Protein AF-A0A966K3R7-F1 (afdb_monomer)

Mean predicted aligned error: 15.93 Å

Foldseek 3Di:
DVVVVVVVVVVVVPPPPPDPDDDPDPDPDPPDDPVVVVVVVVVVLVVLLVVLCVVLVVCVVVVNVVSNVVSNVVSVVSDDDDDPVVVVVVVVCVVVPDPVVVVVVVVVVVVVVVVVVVVSVVVVVVVVVVVVVVVVVVVVVVVVVVVVVVVVLVVVLVVQLVQLVVQLVVLVVCCVPVHCVRSVVSNVVSVCSNCVSVLVPDPCVVVVVVVVVVVCVVVVD

pLDDT: mean 77.78, std 13.5, range [35.81, 95.25]

Radius of gyration: 40.51 Å; Cα contacts (8 Å, |Δi|>4): 98; chains: 1; bounding box: 87×34×101 Å

Structure (mmCIF, N/CA/C/O backbone):
data_AF-A0A966K3R7-F1
#
_entry.id   AF-A0A966K3R7-F1
#
loop_
_atom_site.group_PDB
_atom_site.id
_atom_site.type_symbol
_atom_site.label_atom_id
_atom_site.label_alt_id
_atom_site.label_comp_id
_atom_site.label_asym_id
_atom_site.label_entity_id
_atom_site.label_seq_id
_atom_site.pdbx_PDB_ins_code
_atom_site.Cartn_x
_atom_site.Cartn_y
_atom_site.Cartn_z
_atom_site.occupancy
_atom_site.B_iso_or_equiv
_atom_site.auth_seq_id
_atom_site.auth_comp_id
_atom_site.auth_asym_id
_atom_site.auth_atom_id
_atom_site.pdbx_PDB_model_num
ATOM 1 N N . MET A 1 1 ? 48.009 -20.549 -46.498 1.00 40.72 1 MET A N 1
ATOM 2 C CA . MET A 1 1 ? 46.707 -20.024 -46.981 1.00 40.72 1 MET A CA 1
ATOM 3 C C . MET A 1 1 ? 45.503 -20.706 -46.331 1.00 40.72 1 MET A C 1
ATOM 5 O O . MET A 1 1 ? 44.698 -19.988 -45.762 1.00 40.72 1 MET A O 1
ATOM 9 N N . ARG A 1 2 ? 45.390 -22.047 -46.310 1.00 39.19 2 ARG A N 1
ATOM 10 C CA . ARG A 1 2 ? 44.273 -22.744 -45.623 1.00 39.19 2 ARG A CA 1
ATOM 11 C C . ARG A 1 2 ? 44.188 -22.475 -44.109 1.00 39.19 2 ARG A C 1
ATOM 13 O O . ARG A 1 2 ? 43.103 -22.249 -43.604 1.00 39.19 2 ARG A O 1
ATOM 20 N N . LEU A 1 3 ? 45.322 -22.405 -43.407 1.00 40.03 3 LEU A N 1
ATOM 21 C CA . LEU A 1 3 ? 45.360 -22.146 -41.957 1.00 40.03 3 LEU A CA 1
ATOM 22 C C . LEU A 1 3 ? 44.896 -20.730 -41.557 1.00 40.03 3 LEU A C 1
ATOM 24 O O . LEU A 1 3 ? 44.255 -20.573 -40.528 1.00 40.03 3 LEU A O 1
ATOM 28 N N . LEU A 1 4 ? 45.153 -19.714 -42.389 1.00 44.94 4 LEU A N 1
ATOM 29 C CA . LEU A 1 4 ? 44.717 -18.332 -42.130 1.00 44.94 4 LEU A CA 1
ATOM 30 C C . LEU A 1 4 ? 43.214 -18.139 -42.392 1.00 44.94 4 LEU A C 1
ATOM 32 O O . LEU A 1 4 ? 42.559 -17.406 -41.661 1.00 44.94 4 LEU A O 1
ATOM 36 N N . LEU A 1 5 ? 42.659 -18.853 -43.378 1.00 47.19 5 LEU A N 1
ATOM 37 C CA . LEU A 1 5 ? 41.215 -18.903 -43.634 1.00 47.19 5 LEU A CA 1
ATOM 38 C C . LEU A 1 5 ? 40.449 -19.580 -42.491 1.00 47.19 5 LEU A C 1
ATOM 40 O O . LEU A 1 5 ? 39.380 -19.113 -42.120 1.00 47.19 5 LEU A O 1
ATOM 44 N N . VAL A 1 6 ? 41.014 -20.632 -41.890 1.00 50.91 6 VAL A N 1
ATOM 45 C CA . VAL A 1 6 ? 40.410 -21.313 -40.733 1.00 50.91 6 VAL A CA 1
ATOM 46 C C . VAL A 1 6 ? 40.420 -20.415 -39.492 1.00 50.91 6 VAL A C 1
ATOM 48 O O . VAL A 1 6 ? 39.417 -20.347 -38.793 1.00 50.91 6 VAL A O 1
ATOM 51 N N . ILE A 1 7 ? 41.496 -19.660 -39.249 1.00 56.22 7 ILE A N 1
ATOM 52 C CA . ILE A 1 7 ? 41.561 -18.709 -38.124 1.00 56.22 7 ILE A CA 1
ATOM 53 C C . ILE A 1 7 ? 40.572 -17.547 -38.322 1.00 56.22 7 ILE A C 1
ATOM 55 O O . ILE A 1 7 ? 39.901 -17.154 -37.371 1.00 56.22 7 ILE A O 1
ATOM 59 N N . ALA A 1 8 ? 40.414 -17.046 -39.553 1.00 53.97 8 ALA A N 1
ATOM 60 C CA . ALA A 1 8 ? 39.420 -16.019 -39.870 1.00 53.97 8 ALA A CA 1
ATOM 61 C C . ALA A 1 8 ? 37.973 -16.531 -39.712 1.00 53.97 8 ALA A C 1
ATOM 63 O O . ALA A 1 8 ? 37.141 -15.829 -39.141 1.00 53.97 8 ALA A O 1
ATOM 64 N N . LEU A 1 9 ? 37.679 -17.770 -40.129 1.00 48.62 9 LEU A N 1
ATOM 65 C CA . LEU A 1 9 ? 36.363 -18.394 -39.925 1.00 48.62 9 LEU A CA 1
ATOM 66 C C . LEU A 1 9 ? 36.047 -18.649 -38.441 1.00 48.62 9 LEU A C 1
ATOM 68 O O . LEU A 1 9 ? 34.904 -18.483 -38.023 1.00 48.62 9 LEU A O 1
ATOM 72 N N . VAL A 1 10 ? 37.049 -19.007 -37.632 1.00 52.25 10 VAL A N 1
ATOM 73 C CA . VAL A 1 10 ? 36.881 -19.208 -36.182 1.00 52.25 10 VAL A CA 1
ATOM 74 C C . VAL A 1 10 ? 36.708 -17.872 -35.444 1.00 52.25 10 VAL A C 1
ATOM 76 O O . VAL A 1 10 ? 35.951 -17.811 -34.478 1.00 52.25 10 VAL A O 1
ATOM 79 N N . ALA A 1 11 ? 37.320 -16.784 -35.928 1.00 51.72 11 ALA A N 1
ATOM 80 C CA . ALA A 1 11 ? 37.143 -15.444 -35.361 1.00 51.72 11 ALA A CA 1
ATOM 81 C C . ALA A 1 11 ? 35.750 -14.839 -35.646 1.00 51.72 11 ALA A C 1
ATOM 83 O O . ALA A 1 11 ? 35.211 -14.131 -34.798 1.00 51.72 11 ALA A O 1
ATOM 84 N N . LEU A 1 12 ? 35.131 -15.158 -36.792 1.00 50.09 12 LEU A N 1
ATOM 85 C CA . LEU A 1 12 ? 33.768 -14.724 -37.152 1.00 50.09 12 LEU A CA 1
ATOM 86 C C . LEU A 1 12 ? 32.656 -15.544 -36.469 1.00 50.09 12 LEU A C 1
ATOM 88 O O . LEU A 1 12 ? 31.548 -15.044 -36.294 1.00 50.09 12 LEU A O 1
ATOM 92 N N . ALA A 1 13 ? 32.946 -16.771 -36.025 1.00 44.78 13 ALA A N 1
ATOM 93 C CA . ALA A 1 13 ? 31.995 -17.616 -35.293 1.00 44.78 13 ALA A CA 1
ATOM 94 C C . ALA A 1 13 ? 31.874 -17.272 -33.788 1.00 44.78 13 ALA A C 1
ATOM 96 O O . ALA A 1 13 ? 31.061 -17.872 -33.082 1.00 44.78 13 ALA A O 1
ATOM 97 N N . GLY A 1 14 ? 32.678 -16.325 -33.281 1.00 35.81 14 GLY A N 1
ATOM 98 C CA . GLY A 1 14 ? 32.801 -16.022 -31.849 1.00 35.81 14 GLY A CA 1
ATOM 99 C C . GLY A 1 14 ? 31.830 -14.979 -31.281 1.00 35.81 14 GLY A C 1
ATOM 100 O O . GLY A 1 14 ? 31.660 -14.916 -30.065 1.00 35.81 14 GLY A O 1
ATOM 101 N N . CYS A 1 15 ? 31.150 -14.178 -32.105 1.00 45.16 15 CYS A N 1
ATOM 102 C CA . CYS A 1 15 ? 30.225 -13.149 -31.615 1.00 45.16 15 CYS A CA 1
ATOM 103 C C . CYS A 1 15 ? 28.812 -13.707 -31.390 1.00 45.16 15 CYS A C 1
ATOM 105 O O . CYS A 1 15 ? 27.846 -13.251 -31.997 1.00 45.16 15 CYS A O 1
ATOM 107 N N . LYS A 1 16 ? 28.665 -14.679 -30.483 1.00 38.59 16 LYS A N 1
ATOM 108 C CA . LYS A 1 16 ? 27.370 -14.884 -29.823 1.00 38.59 16 LYS A CA 1
ATOM 109 C C . LYS A 1 16 ? 27.186 -13.742 -28.832 1.00 38.59 16 LYS A C 1
ATOM 111 O O . LYS A 1 16 ? 27.648 -13.823 -27.698 1.00 38.59 16 LYS A O 1
ATOM 116 N N . THR A 1 17 ? 26.533 -12.668 -29.261 1.00 51.09 17 THR A N 1
ATOM 117 C CA . THR A 1 17 ? 25.902 -11.729 -28.332 1.00 51.09 17 THR A CA 1
ATOM 118 C C . THR A 1 17 ? 24.977 -12.556 -27.437 1.00 51.09 17 THR A C 1
ATOM 120 O O . THR A 1 17 ? 24.089 -13.231 -27.968 1.00 51.09 17 THR A O 1
ATOM 123 N N . PRO A 1 18 ? 25.179 -12.579 -26.107 1.00 46.41 18 PRO A N 1
ATOM 124 C CA . PRO A 1 18 ? 24.206 -13.180 -25.212 1.00 46.41 18 PRO A CA 1
ATOM 125 C C . PRO A 1 18 ? 22.874 -12.488 -25.486 1.00 46.41 18 PRO A C 1
ATOM 127 O O . PRO A 1 18 ? 22.823 -11.255 -25.551 1.00 46.41 18 PRO A O 1
ATOM 130 N N . ALA A 1 19 ? 21.815 -13.267 -25.711 1.00 53.84 19 ALA A N 1
ATOM 131 C CA . ALA A 1 19 ? 20.474 -12.708 -25.724 1.00 53.84 19 ALA A CA 1
ATOM 132 C C . ALA A 1 19 ? 20.319 -11.895 -24.429 1.00 53.84 19 ALA A C 1
ATOM 134 O O . ALA A 1 19 ? 20.729 -12.391 -23.377 1.00 53.84 19 ALA A O 1
ATOM 135 N N . PRO A 1 20 ? 19.828 -10.645 -24.481 1.00 53.31 20 PRO A N 1
ATOM 136 C CA . PRO A 1 20 ? 19.609 -9.896 -23.259 1.00 53.31 20 PRO A CA 1
ATOM 137 C C . PRO A 1 20 ? 18.645 -10.723 -22.417 1.00 53.31 20 PRO A C 1
ATOM 139 O O . PRO A 1 20 ? 17.539 -11.010 -22.880 1.00 53.31 20 PRO A O 1
ATOM 142 N N . ASP A 1 21 ? 19.090 -11.144 -21.231 1.00 54.47 21 ASP A N 1
ATOM 143 C CA . ASP A 1 21 ? 18.223 -11.799 -20.263 1.00 54.47 21 ASP A CA 1
ATOM 144 C C . ASP A 1 21 ? 16.963 -10.945 -20.159 1.00 54.47 21 ASP A C 1
ATOM 146 O O . ASP A 1 21 ? 17.029 -9.745 -19.865 1.00 54.47 21 ASP A O 1
ATOM 150 N N . LYS A 1 22 ? 15.824 -11.539 -20.530 1.00 54.78 22 LYS A N 1
ATOM 151 C CA . LYS A 1 22 ? 14.528 -10.882 -20.420 1.00 54.78 22 LYS A CA 1
ATOM 152 C C . LYS A 1 22 ? 14.439 -10.430 -18.966 1.00 54.78 22 LYS A C 1
ATOM 154 O O . LYS A 1 22 ? 14.551 -11.269 -18.071 1.00 54.78 22 LYS A O 1
ATOM 159 N N . LEU A 1 23 ? 14.320 -9.118 -18.739 1.00 56.28 23 LEU A N 1
ATOM 160 C CA . LEU A 1 23 ? 14.074 -8.593 -17.399 1.00 56.28 23 LEU A CA 1
ATOM 161 C C . LEU A 1 23 ? 12.924 -9.421 -16.813 1.00 56.28 23 LEU A C 1
ATOM 163 O O . LEU A 1 23 ? 11.929 -9.609 -17.523 1.00 56.28 23 LEU A O 1
ATOM 167 N N . PRO A 1 24 ? 13.083 -9.992 -15.605 1.00 62.91 24 PRO A N 1
ATOM 168 C CA . PRO A 1 24 ? 12.043 -10.817 -15.017 1.00 62.91 24 PRO A CA 1
ATOM 169 C C . PRO A 1 24 ? 10.739 -10.027 -15.041 1.00 62.91 24 PRO A C 1
ATOM 171 O O . PRO A 1 24 ? 10.733 -8.839 -14.708 1.00 62.91 24 PRO A O 1
ATOM 174 N N . ASP A 1 25 ? 9.670 -10.679 -15.508 1.00 65.81 25 ASP A N 1
ATOM 175 C CA . ASP A 1 25 ? 8.367 -10.035 -15.625 1.00 65.81 25 ASP A CA 1
ATOM 176 C C . ASP A 1 25 ? 8.029 -9.398 -14.262 1.00 65.81 25 ASP A C 1
ATOM 178 O O . ASP A 1 25 ? 8.267 -10.038 -13.226 1.00 65.81 25 ASP A O 1
ATOM 182 N N . PRO A 1 26 ? 7.542 -8.139 -14.230 1.00 59.84 26 PRO A N 1
ATOM 183 C CA . PRO A 1 26 ? 7.227 -7.480 -12.976 1.00 59.84 26 PRO A CA 1
ATOM 184 C C . PRO A 1 26 ? 6.310 -8.394 -12.174 1.00 59.84 26 PRO A C 1
ATOM 186 O O . PRO A 1 26 ? 5.284 -8.853 -12.684 1.00 59.84 26 PRO A O 1
ATOM 189 N N . LEU A 1 27 ? 6.715 -8.701 -10.938 1.00 59.75 27 LEU A N 1
ATOM 190 C CA . LEU A 1 27 ? 5.894 -9.510 -10.048 1.00 59.75 27 LEU A CA 1
ATOM 191 C C . LEU A 1 27 ? 4.492 -8.894 -10.021 1.00 59.75 27 LEU A C 1
ATOM 193 O O . LEU A 1 27 ? 4.384 -7.668 -9.900 1.00 59.75 27 LEU A O 1
ATOM 197 N N . PRO A 1 28 ? 3.428 -9.707 -10.157 1.00 58.00 28 PRO A N 1
ATOM 198 C CA . PRO A 1 28 ? 2.078 -9.182 -10.124 1.00 58.00 28 PRO A CA 1
ATOM 199 C C . PRO A 1 28 ? 1.925 -8.390 -8.832 1.00 58.00 28 PRO A C 1
ATOM 201 O O . PRO A 1 28 ? 2.181 -8.920 -7.745 1.00 58.00 28 PRO A O 1
ATOM 204 N N . ALA A 1 29 ? 1.554 -7.114 -8.962 1.00 59.25 29 ALA A N 1
ATOM 205 C CA . ALA A 1 29 ? 1.286 -6.281 -7.806 1.00 59.25 29 ALA A CA 1
ATOM 206 C C . ALA A 1 29 ? 0.308 -7.047 -6.900 1.00 59.25 29 ALA A C 1
ATOM 208 O O . ALA A 1 29 ? -0.683 -7.594 -7.409 1.00 59.25 29 ALA A O 1
ATOM 209 N N . PRO A 1 30 ? 0.586 -7.163 -5.587 1.00 60.59 30 PRO A N 1
ATOM 210 C CA . PRO A 1 30 ? -0.337 -7.821 -4.678 1.00 60.59 30 PRO A CA 1
ATOM 211 C C . PRO A 1 30 ? -1.719 -7.202 -4.875 1.00 60.59 30 PRO A C 1
ATOM 213 O O . PRO A 1 30 ? -1.829 -5.982 -5.013 1.00 60.59 30 PRO A O 1
ATOM 216 N N . LYS A 1 31 ? -2.766 -8.039 -4.949 1.00 64.19 31 LYS A N 1
ATOM 217 C CA . LYS A 1 31 ? -4.146 -7.554 -5.090 1.00 64.19 31 LYS A CA 1
ATOM 218 C C . LYS A 1 31 ? -4.391 -6.538 -3.978 1.00 64.19 31 LYS A C 1
ATOM 220 O O . LYS A 1 31 ? -4.456 -6.920 -2.812 1.00 64.19 31 LYS A O 1
ATOM 225 N N . GLY A 1 32 ? -4.457 -5.261 -4.348 1.00 63.50 32 GLY A N 1
ATOM 226 C CA . GLY A 1 32 ? -4.632 -4.177 -3.395 1.00 63.50 32 GLY A CA 1
ATOM 227 C C . GLY A 1 32 ? -5.918 -4.401 -2.614 1.00 63.50 32 GLY A C 1
ATOM 228 O O . GLY A 1 32 ? -6.974 -4.630 -3.205 1.00 63.50 32 GLY A O 1
ATOM 229 N N . ILE A 1 33 ? -5.821 -4.384 -1.288 1.00 72.06 33 ILE A N 1
ATOM 230 C CA . ILE A 1 33 ? -6.998 -4.326 -0.429 1.00 72.06 33 ILE A CA 1
ATOM 231 C C . ILE A 1 33 ? -7.495 -2.883 -0.488 1.00 72.06 33 ILE A C 1
ATOM 233 O O . ILE A 1 33 ? -6.731 -1.953 -0.240 1.00 72.06 33 ILE A O 1
ATOM 237 N N . ASP A 1 34 ? -8.763 -2.702 -0.843 1.00 78.06 34 ASP A N 1
ATOM 238 C CA . ASP A 1 34 ? -9.407 -1.392 -0.831 1.00 78.06 34 ASP A CA 1
ATOM 239 C C . ASP A 1 34 ? -9.652 -0.964 0.622 1.00 78.06 34 ASP A C 1
ATOM 241 O O . ASP A 1 34 ? -10.598 -1.419 1.271 1.00 78.06 34 ASP A O 1
ATOM 245 N N . LEU A 1 35 ? -8.759 -0.120 1.142 1.00 79.81 35 LEU A N 1
ATOM 246 C CA . LEU A 1 35 ? -8.825 0.382 2.514 1.00 79.81 35 LEU A CA 1
ATOM 247 C C . LEU A 1 35 ? -10.078 1.227 2.764 1.00 79.81 35 LEU A C 1
ATOM 249 O O . LEU A 1 35 ? -10.611 1.167 3.867 1.00 79.81 35 LEU A O 1
ATOM 253 N N . GLY A 1 36 ? -10.602 1.927 1.751 1.00 81.12 36 GLY A N 1
ATOM 254 C CA . GLY A 1 36 ? -11.853 2.679 1.872 1.00 81.12 36 GLY A CA 1
ATOM 255 C C . GLY A 1 36 ? -13.046 1.747 2.081 1.00 81.12 36 GLY A C 1
ATOM 256 O O . GLY A 1 36 ? -13.881 1.965 2.964 1.00 81.12 36 GLY A O 1
ATOM 257 N N . LYS A 1 37 ? -13.082 0.632 1.341 1.00 85.62 37 LYS A N 1
ATOM 258 C CA . LYS A 1 37 ? -14.090 -0.418 1.543 1.00 85.62 37 LYS A CA 1
ATOM 259 C C . LYS A 1 37 ? -13.970 -1.082 2.915 1.00 85.62 37 LYS A C 1
ATOM 261 O O . LYS A 1 37 ? -14.997 -1.349 3.539 1.00 85.62 37 LYS A O 1
ATOM 266 N N . VAL A 1 38 ? -12.749 -1.351 3.383 1.00 86.75 38 VAL A N 1
ATOM 267 C CA . VAL A 1 38 ? -12.515 -1.896 4.732 1.00 86.75 38 VAL A CA 1
ATOM 268 C C . VAL A 1 38 ? -12.985 -0.906 5.801 1.00 86.75 38 VAL A C 1
ATOM 270 O O . VAL A 1 38 ? -13.708 -1.317 6.704 1.00 86.75 38 VAL A O 1
ATOM 273 N N . GLY A 1 39 ? -12.664 0.384 5.662 1.00 85.12 39 GLY A N 1
ATOM 274 C CA . GLY A 1 39 ? -13.131 1.445 6.560 1.00 85.12 39 GLY A CA 1
ATOM 275 C C . GLY A 1 39 ? -14.656 1.493 6.651 1.00 85.12 39 GLY A C 1
ATOM 276 O O . GLY A 1 39 ? -15.210 1.351 7.734 1.00 85.12 39 GLY A O 1
ATOM 277 N N . THR A 1 40 ? -15.351 1.516 5.508 1.00 88.44 40 THR A N 1
ATOM 278 C CA . THR A 1 40 ? -16.829 1.516 5.482 1.00 88.44 40 THR A CA 1
ATOM 279 C C . THR A 1 40 ? -17.427 0.267 6.145 1.00 88.44 40 THR A C 1
ATOM 281 O O . THR A 1 40 ? -18.478 0.329 6.785 1.00 88.44 40 THR A O 1
ATOM 284 N N . GLN A 1 41 ? -16.790 -0.899 5.989 1.00 89.81 41 GLN A N 1
ATOM 285 C CA . GLN A 1 41 ? -17.239 -2.123 6.658 1.00 89.81 41 GLN A CA 1
ATOM 286 C C . GLN A 1 41 ? -17.053 -2.049 8.176 1.00 89.81 41 GLN A C 1
ATOM 288 O O . GLN A 1 41 ? -17.944 -2.488 8.905 1.00 89.81 41 GLN A O 1
ATOM 293 N N . LEU A 1 42 ? -15.936 -1.484 8.643 1.00 89.50 42 LEU A N 1
ATOM 294 C CA . LEU A 1 42 ? -15.683 -1.255 10.065 1.00 89.50 42 LEU A CA 1
ATOM 295 C C . LEU A 1 42 ? -16.678 -0.246 10.654 1.00 89.50 42 LEU A C 1
ATOM 297 O O . LEU A 1 42 ? -17.268 -0.543 11.687 1.00 89.50 42 LEU A O 1
ATOM 301 N N . ASP A 1 43 ? -16.990 0.845 9.951 1.00 90.69 43 ASP A N 1
ATOM 302 C CA . ASP A 1 43 ? -17.984 1.835 10.399 1.00 90.69 43 ASP A CA 1
ATOM 303 C C . ASP A 1 43 ? -19.372 1.211 10.624 1.00 90.69 43 ASP A C 1
ATOM 305 O O . ASP A 1 43 ? -20.069 1.508 11.600 1.00 90.69 43 ASP A O 1
ATOM 309 N N . VAL A 1 44 ? -19.792 0.304 9.733 1.00 92.25 44 VAL A N 1
ATOM 310 C CA . VAL A 1 44 ? -21.064 -0.425 9.877 1.00 92.25 44 VAL A CA 1
ATOM 311 C C . VAL A 1 44 ? -21.033 -1.356 11.087 1.00 92.25 44 VAL A C 1
ATOM 313 O O . VAL A 1 44 ? -22.040 -1.478 11.791 1.00 92.25 44 VAL A O 1
ATOM 316 N N . ILE A 1 45 ? -19.905 -2.026 11.321 1.00 92.06 45 ILE A N 1
ATOM 317 C CA . ILE A 1 45 ? -19.715 -2.892 12.485 1.00 92.06 45 ILE A CA 1
ATOM 318 C C . ILE A 1 45 ? -19.805 -2.062 13.773 1.00 92.06 45 ILE A C 1
ATOM 320 O O . ILE A 1 45 ? -20.624 -2.381 14.639 1.00 92.06 45 ILE A O 1
ATOM 324 N N . ASP A 1 46 ? -19.055 -0.966 13.861 1.00 91.50 46 ASP A N 1
ATOM 325 C CA . ASP A 1 46 ? -19.018 -0.083 15.029 1.00 91.50 46 ASP A CA 1
ATOM 326 C C . ASP A 1 46 ? -20.394 0.528 15.319 1.00 91.50 46 ASP A C 1
ATOM 328 O O . ASP A 1 46 ? -20.854 0.531 16.465 1.00 91.50 46 ASP A O 1
ATOM 332 N N . SER A 1 47 ? -21.111 0.958 14.276 1.00 92.38 47 SER A N 1
ATOM 333 C CA . SER A 1 47 ? -22.480 1.469 14.391 1.00 92.38 47 SER A CA 1
ATOM 334 C C . SER A 1 47 ? -23.444 0.428 14.973 1.00 92.38 47 SER A C 1
ATOM 336 O O . SER A 1 47 ? -24.235 0.739 15.869 1.00 92.38 47 SER A O 1
ATOM 338 N N . ARG A 1 48 ? -23.361 -0.830 14.521 1.00 92.31 48 ARG A N 1
ATOM 339 C CA . ARG A 1 48 ? -24.219 -1.925 15.009 1.00 92.31 48 ARG A CA 1
ATOM 340 C C . ARG A 1 48 ? -23.898 -2.314 16.447 1.00 92.31 48 ARG A C 1
ATOM 342 O O . ARG A 1 48 ? -24.822 -2.527 17.231 1.00 92.31 48 ARG A O 1
ATOM 349 N N . VAL A 1 49 ? -22.616 -2.362 16.807 1.00 95.25 49 VAL A N 1
ATOM 350 C CA . VAL A 1 49 ? -22.178 -2.597 18.191 1.00 95.25 49 VAL A CA 1
ATOM 351 C C . VAL A 1 49 ? -22.687 -1.479 19.103 1.00 95.25 49 VAL A C 1
ATOM 353 O O . VAL A 1 49 ? -23.264 -1.759 20.155 1.00 95.25 49 VAL A O 1
ATOM 356 N N . ALA A 1 50 ? -22.543 -0.216 18.693 1.00 93.00 50 ALA A N 1
ATOM 357 C CA . ALA A 1 50 ? -23.029 0.928 19.459 1.00 93.00 50 ALA A CA 1
ATOM 358 C C . ALA A 1 50 ? -24.554 0.890 19.653 1.00 93.00 50 ALA A C 1
ATOM 360 O O . ALA A 1 50 ? -25.031 1.089 20.774 1.00 93.00 50 ALA A O 1
ATOM 361 N N . ALA A 1 51 ? -25.311 0.582 18.595 1.00 94.38 51 ALA A N 1
ATOM 362 C CA . ALA A 1 51 ? -26.765 0.454 18.654 1.00 94.38 51 ALA A CA 1
ATOM 363 C C . ALA A 1 51 ? -27.205 -0.646 19.634 1.00 94.38 51 ALA A C 1
ATOM 365 O O . ALA A 1 51 ? -28.002 -0.374 20.532 1.00 94.38 51 ALA A O 1
ATOM 366 N N . ALA A 1 52 ? -26.628 -1.846 19.534 1.00 93.19 52 ALA A N 1
ATOM 367 C CA . ALA A 1 52 ? -26.932 -2.958 20.437 1.00 93.19 52 ALA A CA 1
ATOM 368 C C . ALA A 1 52 ? -26.635 -2.607 21.909 1.00 93.19 52 ALA A C 1
ATOM 370 O O . ALA A 1 52 ? -27.425 -2.895 22.807 1.00 93.19 52 ALA A O 1
ATOM 371 N N . VAL A 1 53 ? -25.536 -1.891 22.180 1.00 94.88 53 VAL A N 1
ATOM 372 C CA . VAL A 1 53 ? -25.194 -1.429 23.538 1.00 94.88 53 VAL A CA 1
ATOM 373 C C . VAL A 1 53 ? -26.185 -0.381 24.073 1.00 94.88 53 VAL A C 1
ATOM 375 O O . VAL A 1 53 ? -26.451 -0.351 25.281 1.00 94.88 53 VAL A O 1
ATOM 378 N N . ILE A 1 54 ? -26.723 0.496 23.220 1.00 94.06 54 ILE A N 1
ATOM 379 C CA . ILE A 1 54 ? -27.761 1.467 23.610 1.00 94.06 54 ILE A CA 1
ATOM 380 C C . ILE A 1 54 ? -29.058 0.731 23.959 1.00 94.06 54 ILE A C 1
ATOM 382 O O . ILE A 1 54 ? -29.576 0.919 25.062 1.00 94.06 54 ILE A O 1
ATOM 386 N N . VAL A 1 55 ? -29.515 -0.174 23.090 1.00 94.56 55 VAL A N 1
ATOM 387 C CA . VAL A 1 55 ? -30.736 -0.967 23.313 1.00 94.56 55 VAL A CA 1
ATOM 388 C C . VAL A 1 55 ? -30.606 -1.839 24.566 1.00 94.56 55 VAL A C 1
ATOM 390 O O . VAL A 1 55 ? -31.532 -1.902 25.374 1.00 94.56 55 VAL A O 1
ATOM 393 N N . ALA A 1 56 ? -29.437 -2.437 24.814 1.00 93.56 56 ALA A N 1
ATOM 394 C CA . ALA A 1 56 ? -29.167 -3.175 26.049 1.00 93.56 56 ALA A CA 1
ATOM 395 C C . ALA A 1 56 ? -29.307 -2.287 27.304 1.00 93.56 56 ALA A C 1
ATOM 397 O O . ALA A 1 56 ? -29.860 -2.711 28.320 1.00 93.56 56 ALA A O 1
ATOM 398 N N . ARG A 1 57 ? -28.851 -1.029 27.251 1.00 92.31 57 ARG A N 1
ATOM 399 C CA . ARG A 1 57 ? -29.006 -0.066 28.358 1.00 92.31 57 ARG A CA 1
ATOM 400 C C . ARG A 1 57 ? -30.466 0.314 28.610 1.00 92.31 57 ARG A C 1
ATOM 402 O O . ARG A 1 57 ? -30.886 0.404 29.770 1.00 92.31 57 ARG A O 1
ATOM 409 N N . GLU A 1 58 ? -31.235 0.512 27.546 1.00 93.56 58 GLU A N 1
ATOM 410 C CA . GLU A 1 58 ? -32.673 0.781 27.623 1.00 93.56 58 GLU A CA 1
ATOM 411 C C . GLU A 1 58 ? -33.424 -0.420 28.207 1.00 93.56 58 GLU A C 1
ATOM 413 O O . GLU A 1 58 ? -34.214 -0.268 29.140 1.00 93.56 58 GLU A O 1
ATOM 418 N N . ALA A 1 59 ? -33.111 -1.630 27.737 1.00 92.00 59 ALA A N 1
ATOM 419 C CA . ALA A 1 59 ? -33.686 -2.875 28.234 1.00 92.00 59 ALA A CA 1
ATOM 420 C C . ALA A 1 59 ? -33.373 -3.114 29.717 1.00 92.00 59 ALA A C 1
ATOM 422 O O . ALA A 1 59 ? -34.247 -3.564 30.459 1.00 92.00 59 ALA A O 1
ATOM 423 N N . ASN A 1 60 ? -32.165 -2.766 30.171 1.00 92.62 60 ASN A N 1
ATOM 424 C CA . ASN A 1 60 ? -31.793 -2.853 31.583 1.00 92.62 60 ASN A CA 1
ATOM 425 C C . ASN A 1 60 ? -32.634 -1.901 32.445 1.00 92.62 60 ASN A C 1
ATOM 427 O O . ASN A 1 60 ? -33.178 -2.308 33.469 1.00 92.62 60 ASN A O 1
ATOM 431 N N . THR A 1 61 ? -32.806 -0.655 31.995 1.00 93.81 61 THR A N 1
ATOM 432 C CA . THR A 1 61 ? -33.676 0.333 32.664 1.00 93.81 61 THR A CA 1
ATOM 433 C C . THR A 1 61 ? -35.139 -0.124 32.682 1.00 93.81 61 THR A C 1
ATOM 435 O O . THR A 1 61 ? -35.850 0.100 33.657 1.00 93.81 61 THR A O 1
ATOM 438 N N . ALA A 1 62 ? -35.577 -0.819 31.631 1.00 92.81 62 ALA A N 1
ATOM 439 C CA . ALA A 1 62 ? -36.912 -1.397 31.514 1.00 92.81 62 ALA A CA 1
ATOM 440 C C . ALA A 1 62 ? -37.088 -2.748 32.242 1.00 92.81 62 ALA A C 1
ATOM 442 O O . ALA A 1 62 ? -38.151 -3.358 32.119 1.00 92.81 62 ALA A O 1
ATOM 443 N N . GLY A 1 63 ? -36.074 -3.248 32.960 1.00 94.81 63 GLY A N 1
ATOM 444 C CA . GLY A 1 63 ? -36.156 -4.505 33.712 1.00 94.81 63 GLY A CA 1
ATOM 445 C C . GLY A 1 63 ? -36.251 -5.766 32.845 1.00 94.81 63 GLY A C 1
ATOM 446 O O . GLY A 1 63 ? -36.865 -6.747 33.259 1.00 94.81 63 GLY A O 1
ATOM 447 N N . LYS A 1 64 ? -35.667 -5.757 31.638 1.00 93.81 64 LYS A N 1
ATOM 448 C CA . LYS A 1 64 ? -35.700 -6.871 30.670 1.00 93.81 64 LYS A CA 1
ATOM 449 C C . LYS A 1 64 ? -34.323 -7.543 30.514 1.00 93.81 64 LYS A C 1
ATOM 451 O O . LYS A 1 64 ? -33.725 -7.438 29.443 1.00 93.81 64 LYS A O 1
ATOM 456 N N . PRO A 1 65 ? -33.805 -8.264 31.527 1.00 92.62 65 PRO A N 1
ATOM 457 C CA . PRO A 1 65 ? -32.439 -8.800 31.513 1.00 92.62 65 PRO A CA 1
ATOM 458 C C . PRO A 1 65 ? -32.168 -9.780 30.360 1.00 92.62 65 PRO A C 1
ATOM 460 O O . PRO A 1 65 ? -31.090 -9.749 29.783 1.00 92.62 65 PRO A O 1
ATOM 463 N N . ALA A 1 66 ? -33.159 -10.575 29.940 1.00 93.88 66 ALA A N 1
ATOM 464 C CA . ALA A 1 66 ? -33.010 -11.471 28.788 1.00 93.88 66 ALA A CA 1
ATOM 465 C C . ALA A 1 66 ? -32.734 -10.715 27.470 1.00 93.88 66 ALA A C 1
ATOM 467 O O . ALA A 1 66 ? -31.985 -11.187 26.615 1.00 93.88 66 ALA A O 1
ATOM 468 N N . VAL A 1 67 ? -33.315 -9.519 27.313 1.00 91.62 67 VAL A N 1
ATOM 469 C CA . VAL A 1 67 ? -33.055 -8.647 26.157 1.00 91.62 67 VAL A CA 1
ATOM 470 C C . VAL A 1 67 ? -31.665 -8.022 26.273 1.00 91.62 67 VAL A C 1
ATOM 472 O O . VAL A 1 67 ? -30.957 -7.952 25.277 1.00 91.62 67 VAL A O 1
ATOM 475 N N . VAL A 1 68 ? -31.232 -7.652 27.485 1.00 94.62 68 VAL A N 1
ATOM 476 C CA . VAL A 1 68 ? -29.864 -7.165 27.735 1.00 94.62 68 VAL A CA 1
ATOM 477 C C . VAL A 1 68 ? -28.828 -8.202 27.298 1.00 94.62 68 VAL A C 1
ATOM 479 O O . VAL A 1 68 ? -27.918 -7.870 26.544 1.00 94.62 68 VAL A O 1
ATOM 482 N N . GLU A 1 69 ? -28.971 -9.458 27.727 1.00 94.00 69 GLU A N 1
ATOM 483 C CA . GLU A 1 69 ? -28.042 -10.534 27.354 1.00 94.00 69 GLU A CA 1
ATOM 484 C C . GLU A 1 69 ? -28.033 -10.798 25.846 1.00 94.00 69 GLU A C 1
ATOM 486 O O . GLU A 1 69 ? -26.965 -10.962 25.255 1.00 94.00 69 GLU A O 1
ATOM 491 N N . SER A 1 70 ? -29.210 -10.783 25.214 1.00 94.38 70 SER A N 1
ATOM 492 C CA . SER A 1 70 ? -29.341 -11.006 23.770 1.00 94.38 70 SER A CA 1
ATOM 493 C C . SER A 1 70 ? -28.652 -9.904 22.958 1.00 94.38 70 SER A C 1
ATOM 495 O O . SER A 1 70 ? -27.852 -10.203 22.074 1.00 94.38 70 SER A O 1
ATOM 497 N N . GLU A 1 71 ? -28.887 -8.633 23.290 1.00 94.25 71 GLU A N 1
ATOM 498 C CA . GLU A 1 71 ? -28.270 -7.493 22.596 1.00 94.25 71 GLU A CA 1
ATOM 499 C C . GLU A 1 71 ? -26.753 -7.425 22.826 1.00 94.25 71 GLU A C 1
ATOM 501 O O . GLU A 1 71 ? -25.980 -7.194 21.895 1.00 94.25 71 GLU A O 1
ATOM 506 N N . LEU A 1 72 ? -26.286 -7.703 24.049 1.00 94.25 72 LEU A N 1
ATOM 507 C CA . LEU A 1 72 ? -24.848 -7.780 24.324 1.00 94.25 72 LEU A CA 1
ATOM 508 C C . LEU A 1 72 ? -24.181 -8.966 23.609 1.00 94.25 72 LEU A C 1
ATOM 510 O O . LEU A 1 72 ? -23.019 -8.859 23.216 1.00 94.25 72 LEU A O 1
ATOM 514 N N . SER A 1 73 ? -24.899 -10.073 23.392 1.00 93.56 73 SER A N 1
ATOM 515 C CA . SER A 1 73 ? -24.419 -11.196 22.578 1.00 93.56 73 SER A CA 1
ATOM 516 C C . SER A 1 73 ? -24.287 -10.811 21.101 1.00 93.56 73 SER A C 1
ATOM 518 O O . SER A 1 73 ? -23.260 -11.106 20.485 1.00 93.56 73 SER A O 1
ATOM 520 N N . VAL A 1 74 ? -25.264 -10.076 20.554 1.00 92.31 74 VAL A N 1
ATOM 521 C CA . VAL A 1 74 ? -25.188 -9.516 19.194 1.00 92.31 74 VAL A CA 1
ATOM 522 C C . VAL A 1 74 ? -23.978 -8.592 19.065 1.00 92.31 74 VAL A C 1
ATOM 524 O O . VAL A 1 74 ? -23.173 -8.781 18.153 1.00 92.31 74 VAL A O 1
ATOM 527 N N . ALA A 1 75 ? -23.786 -7.660 20.004 1.00 93.31 75 ALA A N 1
ATOM 528 C CA . ALA A 1 75 ? -22.605 -6.796 20.036 1.00 93.31 75 ALA A CA 1
ATOM 529 C C . ALA A 1 75 ? -21.301 -7.613 20.089 1.00 93.31 75 ALA A C 1
ATOM 531 O O . ALA A 1 75 ? -20.371 -7.353 19.329 1.00 93.31 75 ALA A O 1
ATOM 532 N N . GLY A 1 76 ? -21.249 -8.646 20.934 1.00 91.00 76 GLY A N 1
ATOM 533 C CA . GLY A 1 76 ? -20.096 -9.537 21.054 1.00 91.00 76 GLY A CA 1
ATOM 534 C C . GLY A 1 76 ? -19.767 -10.314 19.775 1.00 91.00 76 GLY A C 1
ATOM 535 O O . GLY A 1 76 ? -18.595 -10.568 19.523 1.00 91.00 76 GLY A O 1
ATOM 536 N N . SER A 1 77 ? -20.760 -10.649 18.943 1.00 93.06 77 SER A N 1
ATOM 537 C CA . SER A 1 77 ? -20.549 -11.394 17.687 1.00 93.06 77 SER A CA 1
ATOM 538 C C . SER A 1 77 ? -19.778 -10.611 16.617 1.00 93.06 77 SER A C 1
ATOM 540 O O . SER A 1 77 ? -19.156 -11.205 15.738 1.00 93.06 77 SER A O 1
ATOM 542 N N . PHE A 1 78 ? -19.802 -9.281 16.709 1.00 90.50 78 PHE A N 1
ATOM 543 C CA . PHE A 1 78 ? -19.070 -8.375 15.828 1.00 90.50 78 PHE A CA 1
ATOM 544 C C . PHE A 1 78 ? -17.639 -8.099 16.299 1.00 90.50 78 PHE A C 1
ATOM 546 O O . PHE A 1 78 ? -16.826 -7.585 15.532 1.00 90.50 78 PHE A O 1
ATOM 553 N N . LEU A 1 79 ? -17.335 -8.416 17.559 1.00 91.31 79 LEU A N 1
ATOM 554 C CA . LEU A 1 79 ? -16.068 -8.092 18.192 1.00 91.31 79 LEU A CA 1
ATOM 555 C C . LEU A 1 79 ? -15.128 -9.305 18.189 1.00 91.31 79 LEU A C 1
ATOM 557 O O . LEU A 1 79 ? -15.570 -10.452 18.297 1.00 91.31 79 LEU A O 1
ATOM 561 N N . PRO A 1 80 ? -13.808 -9.080 18.100 1.00 90.19 80 PRO A N 1
ATOM 562 C CA . PRO A 1 80 ? -12.846 -10.155 18.277 1.00 90.19 80 PRO A CA 1
ATOM 563 C C . PRO A 1 80 ? -12.941 -10.732 19.693 1.00 90.19 80 PRO A C 1
ATOM 565 O O . PRO A 1 80 ? -13.317 -10.044 20.646 1.00 90.19 80 PRO A O 1
ATOM 568 N N . LYS A 1 81 ? -1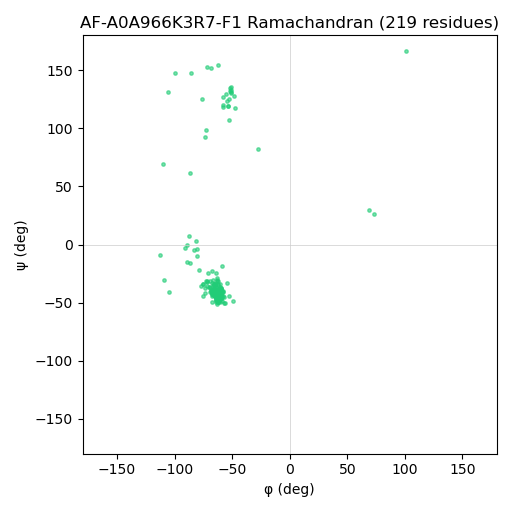2.544 -12.001 19.845 1.00 89.94 81 LYS A N 1
ATOM 569 C CA . LYS A 1 81 ? -12.496 -12.650 21.158 1.00 89.94 81 LYS A CA 1
ATOM 570 C C . LYS A 1 81 ? -11.574 -11.841 22.091 1.00 89.94 81 LYS A C 1
ATOM 572 O O . LYS A 1 81 ? -10.391 -11.704 21.773 1.00 89.94 81 LYS A O 1
ATOM 577 N N . PRO A 1 82 ? -12.078 -11.321 23.225 1.00 89.81 82 PRO A N 1
ATOM 578 C CA . PRO A 1 82 ? -11.269 -10.524 24.139 1.00 89.81 82 PRO A CA 1
ATOM 579 C C . PRO A 1 82 ? -10.197 -11.380 24.820 1.00 89.81 82 PRO A C 1
ATOM 581 O O . PRO A 1 82 ? -10.382 -12.583 25.033 1.00 89.81 82 PRO A O 1
ATOM 584 N N . SER A 1 83 ? -9.080 -10.750 25.188 1.00 91.25 83 SER A N 1
ATOM 585 C CA . SER A 1 83 ? -8.033 -11.410 25.966 1.00 91.25 83 SER A CA 1
ATOM 586 C C . SER A 1 83 ? -8.482 -11.629 27.416 1.00 91.25 83 SER A C 1
ATOM 588 O O . SER A 1 83 ? -9.290 -10.870 27.958 1.00 91.25 83 SER A O 1
ATOM 590 N N . GLU A 1 84 ? -7.939 -12.650 28.084 1.00 91.12 84 GLU A N 1
ATOM 591 C CA . GLU A 1 84 ? -8.252 -12.892 29.501 1.00 91.12 84 GLU A CA 1
ATOM 592 C C . GLU A 1 84 ? -7.802 -11.734 30.403 1.00 91.12 84 GLU A C 1
ATOM 594 O O . GLU A 1 84 ? -8.475 -11.422 31.386 1.00 91.12 84 GLU A O 1
ATOM 599 N N . ALA A 1 85 ? -6.714 -11.049 30.035 1.00 90.06 85 ALA A N 1
ATOM 600 C CA . ALA A 1 85 ? -6.228 -9.867 30.739 1.00 90.06 85 ALA A CA 1
ATOM 601 C C . ALA A 1 85 ? -7.231 -8.703 30.666 1.00 90.06 85 ALA A C 1
ATOM 603 O O . ALA A 1 85 ? -7.512 -8.069 31.685 1.00 90.06 85 ALA A O 1
ATOM 604 N N . ASP A 1 86 ? -7.831 -8.463 29.497 1.00 87.62 86 ASP A N 1
ATOM 605 C CA . ASP A 1 86 ? -8.830 -7.402 29.318 1.00 87.62 86 ASP A CA 1
ATOM 606 C C . ASP A 1 86 ? -10.137 -7.717 30.055 1.00 87.62 86 ASP A C 1
ATOM 608 O O . ASP A 1 86 ? -10.753 -6.827 30.650 1.00 87.62 86 ASP A O 1
ATOM 612 N N . ILE A 1 87 ? -10.539 -8.994 30.085 1.00 89.31 87 ILE A N 1
ATOM 613 C CA . ILE A 1 87 ? -11.679 -9.451 30.891 1.00 89.31 87 ILE A CA 1
ATOM 614 C C . ILE A 1 87 ? -11.393 -9.240 32.382 1.00 89.31 87 ILE A C 1
ATOM 616 O O . ILE A 1 87 ? -12.250 -8.720 33.100 1.00 89.31 87 ILE A O 1
ATOM 620 N N . ALA A 1 88 ? -10.206 -9.619 32.862 1.00 89.31 88 ALA A N 1
ATOM 621 C CA . ALA A 1 88 ? -9.817 -9.437 34.259 1.00 89.31 88 ALA A CA 1
ATOM 622 C C . ALA A 1 88 ? -9.795 -7.951 34.649 1.00 89.31 88 ALA A C 1
ATOM 624 O O . ALA A 1 88 ? -10.331 -7.579 35.694 1.00 89.31 88 ALA A O 1
ATOM 625 N N . PHE A 1 89 ? -9.268 -7.088 33.778 1.00 86.31 89 PHE A N 1
ATOM 626 C CA . PHE A 1 89 ? -9.294 -5.639 33.968 1.00 86.31 89 PHE A CA 1
ATOM 627 C C . PHE A 1 89 ? -10.729 -5.090 34.033 1.00 86.31 89 PHE A C 1
ATOM 629 O O . PHE A 1 89 ? -11.055 -4.280 34.906 1.00 86.31 89 PHE A O 1
ATOM 636 N N . ALA A 1 90 ? -11.617 -5.554 33.148 1.00 86.62 90 ALA A N 1
ATOM 637 C CA . ALA A 1 90 ? -13.021 -5.154 33.153 1.00 86.62 90 ALA A CA 1
ATOM 638 C C . ALA A 1 90 ? -13.764 -5.610 34.419 1.00 86.62 90 ALA A C 1
ATOM 640 O O . ALA A 1 90 ? -14.530 -4.825 34.983 1.00 86.62 90 ALA A O 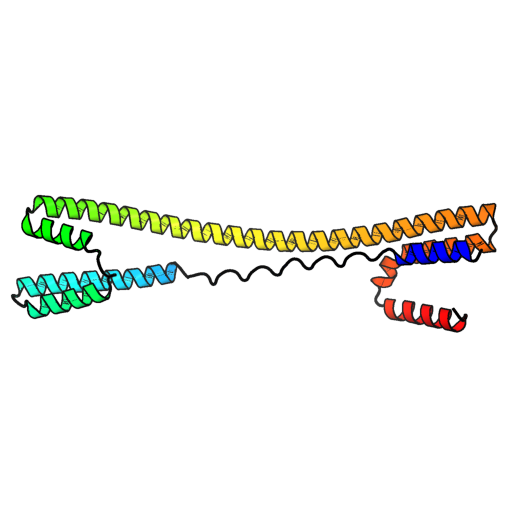1
ATOM 641 N N . ARG A 1 91 ? -13.504 -6.835 34.893 1.00 87.62 91 ARG A N 1
ATOM 642 C CA . ARG A 1 91 ? -14.052 -7.363 36.154 1.00 87.62 91 ARG A CA 1
ATOM 643 C C . ARG A 1 91 ? -13.569 -6.555 37.351 1.00 87.62 91 ARG A C 1
ATOM 645 O O . ARG A 1 91 ? -14.395 -6.063 38.115 1.00 87.62 91 ARG A O 1
ATOM 652 N N . GLN A 1 92 ? -12.265 -6.301 37.443 1.00 86.75 92 GLN A N 1
ATOM 653 C CA . GLN A 1 92 ? -11.694 -5.494 38.521 1.00 86.75 92 GLN A CA 1
ATOM 65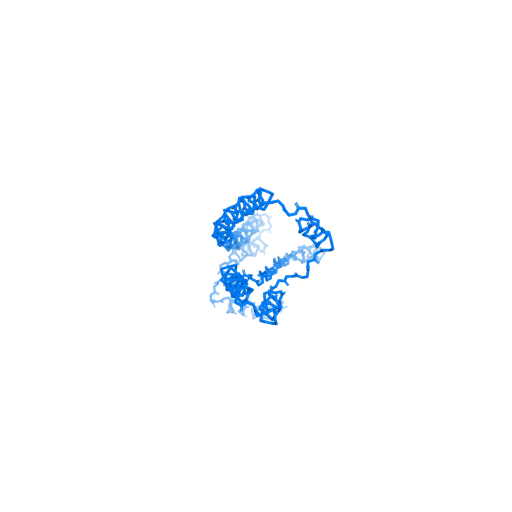4 C C . GLN A 1 92 ? -12.315 -4.089 38.575 1.00 86.75 92 GLN A C 1
ATOM 656 O O . GLN A 1 92 ? -12.609 -3.573 39.653 1.00 86.75 92 GLN A O 1
ATOM 661 N N . ARG A 1 93 ? -12.555 -3.470 37.413 1.00 83.50 93 ARG A N 1
ATOM 662 C CA . ARG A 1 93 ? -13.260 -2.184 37.324 1.00 83.50 93 ARG A CA 1
ATOM 663 C C . ARG A 1 93 ? -14.717 -2.284 37.783 1.00 83.50 93 ARG A C 1
ATOM 665 O O . ARG A 1 93 ? -15.207 -1.361 38.427 1.00 83.50 93 ARG A O 1
ATOM 672 N N . SER A 1 94 ? -15.410 -3.372 37.449 1.00 82.38 94 SER A N 1
ATOM 673 C CA . SER A 1 94 ? -16.792 -3.584 37.893 1.00 82.38 94 SER A CA 1
ATOM 674 C C . SER A 1 94 ? -16.905 -3.771 39.408 1.00 82.38 94 SER A C 1
ATOM 676 O O . SER A 1 94 ? -17.852 -3.274 40.003 1.00 82.38 94 SER A O 1
ATOM 678 N N . GLU A 1 95 ? -15.908 -4.394 40.039 1.00 82.88 95 GLU A N 1
ATOM 679 C CA . GLU A 1 95 ? -15.864 -4.626 41.489 1.00 82.88 95 GLU A CA 1
ATOM 680 C C . GLU A 1 95 ? -15.521 -3.359 42.287 1.00 82.88 95 GLU A C 1
ATOM 682 O O . GLU A 1 95 ? -16.044 -3.153 43.379 1.00 82.88 95 GLU A O 1
ATOM 687 N N . LYS A 1 96 ? -14.673 -2.476 41.742 1.00 75.75 96 LYS A N 1
ATOM 688 C CA . LYS A 1 96 ? -14.254 -1.213 42.387 1.00 75.75 96 LYS A CA 1
ATOM 689 C C . LYS A 1 96 ? -15.189 -0.026 42.118 1.00 75.75 96 LYS A C 1
ATOM 691 O O . LYS A 1 96 ? -14.853 1.093 42.484 1.00 75.75 96 LYS A O 1
ATOM 696 N N . ALA A 1 97 ? -16.334 -0.279 41.478 1.00 63.66 97 ALA A N 1
ATOM 697 C CA . ALA A 1 97 ? -17.269 0.667 40.866 1.00 63.66 97 ALA A CA 1
ATOM 698 C C . ALA A 1 97 ? -17.314 2.085 41.475 1.00 63.66 97 ALA A C 1
ATOM 700 O O . ALA A 1 97 ? -18.227 2.429 42.225 1.00 63.66 97 ALA A O 1
ATOM 701 N N . SER A 1 98 ? -16.381 2.953 41.070 1.00 78.06 98 SER A N 1
ATOM 702 C CA . SER A 1 98 ? -16.451 4.381 41.365 1.00 78.06 98 SER A CA 1
ATOM 703 C C . SER A 1 98 ? -16.835 5.163 40.099 1.00 78.06 98 SER A C 1
ATOM 705 O O . SER A 1 98 ? -16.245 4.959 39.031 1.00 78.06 98 SER A O 1
ATOM 707 N N . PRO A 1 99 ? -17.818 6.083 40.165 1.00 79.31 99 PRO A N 1
ATOM 708 C CA . PRO A 1 99 ? -18.199 6.909 39.015 1.00 79.31 99 PRO A CA 1
ATOM 709 C C . PRO A 1 99 ? -17.022 7.687 38.401 1.00 79.31 99 PRO A C 1
ATOM 711 O O . PRO A 1 99 ? -16.961 7.851 37.181 1.00 79.31 99 PRO A O 1
ATOM 714 N N . ALA A 1 100 ? -16.062 8.103 39.236 1.00 82.06 100 ALA A N 1
ATOM 715 C CA . ALA A 1 100 ? -14.867 8.835 38.826 1.00 82.06 100 ALA A CA 1
ATOM 716 C C . ALA A 1 100 ? -13.910 7.990 37.964 1.00 82.06 100 ALA A C 1
ATOM 718 O O . ALA A 1 100 ? -13.415 8.475 36.944 1.00 82.06 100 ALA A O 1
ATOM 719 N N . GLU A 1 101 ? -13.680 6.717 38.306 1.00 81.62 101 GLU A N 1
ATOM 720 C CA . GLU A 1 101 ? -12.841 5.822 37.494 1.00 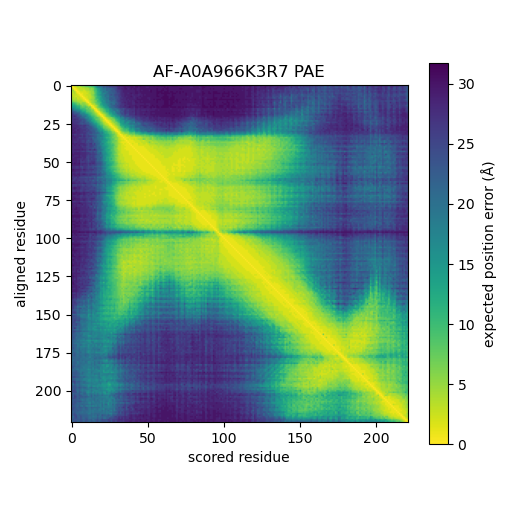81.62 101 GLU A CA 1
ATOM 721 C C . GLU A 1 101 ? -13.483 5.525 36.135 1.00 81.62 101 GLU A C 1
ATOM 723 O O . GLU A 1 101 ? -12.788 5.500 35.116 1.00 81.62 101 GLU A O 1
ATOM 728 N N . TYR A 1 102 ? -14.810 5.364 36.085 1.00 83.31 102 TYR A N 1
ATOM 729 C CA . TYR A 1 102 ? -15.527 5.205 34.817 1.00 83.31 102 TYR A CA 1
ATOM 730 C C . TYR A 1 102 ? -15.428 6.452 33.937 1.00 83.31 102 TYR A C 1
ATOM 732 O O . TYR A 1 102 ? -15.253 6.331 32.724 1.00 83.31 102 TYR A O 1
ATOM 740 N N . GLU A 1 103 ? -15.518 7.651 34.513 1.00 85.38 103 GLU A N 1
ATOM 741 C CA . GLU A 1 103 ? -15.352 8.892 33.755 1.00 85.38 103 GLU A CA 1
ATOM 742 C C . GLU A 1 103 ? -13.921 9.059 33.230 1.00 85.38 103 GLU A C 1
ATOM 744 O O . GLU A 1 103 ? -13.734 9.385 32.055 1.00 85.38 103 GLU A O 1
ATOM 749 N N . ALA A 1 104 ? -12.913 8.764 34.053 1.00 84.25 104 ALA A N 1
ATOM 750 C CA . ALA A 1 104 ? -11.515 8.789 33.634 1.00 84.25 104 ALA A CA 1
ATOM 751 C C . ALA A 1 104 ? -11.244 7.801 32.485 1.00 84.25 104 ALA A C 1
ATOM 753 O O . ALA A 1 104 ? -10.532 8.133 31.536 1.00 84.25 104 ALA A O 1
ATOM 754 N N . GLN A 1 105 ? -11.846 6.608 32.522 1.00 83.94 105 GLN A N 1
ATOM 755 C CA . GLN A 1 105 ? -11.726 5.647 31.423 1.00 83.94 105 GLN A CA 1
ATOM 756 C C . GLN A 1 105 ? -12.462 6.092 30.159 1.00 83.94 105 GLN A C 1
ATOM 758 O O . GLN A 1 105 ? -11.919 5.913 29.072 1.00 83.94 105 GLN A O 1
ATOM 763 N N . ARG A 1 106 ? -13.636 6.730 30.271 1.00 86.38 106 ARG A N 1
ATOM 764 C CA . ARG A 1 106 ? -14.318 7.324 29.106 1.00 86.38 106 ARG A CA 1
ATOM 765 C C . ARG A 1 106 ? -13.469 8.407 28.442 1.00 86.38 106 ARG A C 1
ATOM 767 O O . ARG A 1 106 ? -13.388 8.428 27.220 1.00 86.38 106 ARG A O 1
ATOM 774 N N . LYS A 1 107 ? -12.802 9.261 29.227 1.00 88.88 107 LYS A N 1
ATOM 775 C CA . LYS A 1 107 ? -11.893 10.295 28.697 1.00 88.88 107 LYS A CA 1
ATOM 776 C C . LYS A 1 107 ? -10.717 9.674 27.945 1.00 88.88 107 LYS A C 1
ATOM 778 O O . LYS A 1 107 ? -10.511 10.000 26.783 1.00 88.88 107 LYS A O 1
ATOM 783 N N . LYS A 1 108 ? -10.035 8.697 28.553 1.00 86.62 108 LYS A N 1
ATOM 784 C CA . LYS A 1 108 ? -8.937 7.964 27.897 1.00 86.62 108 LYS A CA 1
ATOM 785 C C . LYS A 1 108 ? -9.386 7.220 26.636 1.00 86.62 108 LYS A C 1
ATOM 787 O O . LYS A 1 108 ? -8.644 7.161 25.664 1.00 86.62 108 LYS A O 1
ATOM 792 N N . ALA A 1 109 ? -10.585 6.636 26.641 1.00 86.31 109 ALA A N 1
ATOM 7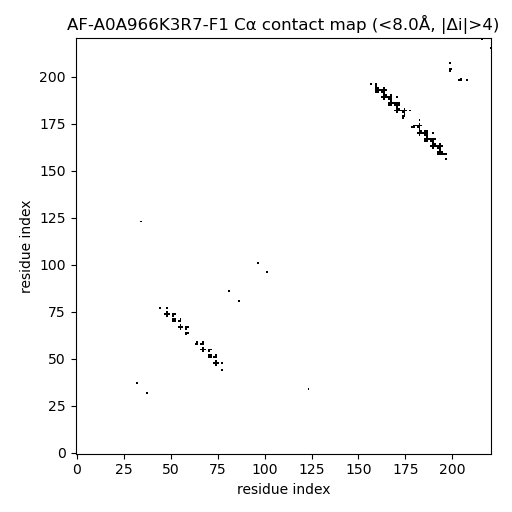93 C CA . ALA A 1 109 ? -11.141 5.979 25.461 1.00 86.31 109 ALA A CA 1
ATOM 794 C C . ALA A 1 109 ? -11.414 6.986 24.333 1.00 86.31 109 ALA A C 1
ATOM 796 O O . ALA A 1 109 ? -11.039 6.730 23.194 1.00 86.31 109 ALA A O 1
ATOM 797 N N . ALA A 1 110 ? -11.987 8.150 24.655 1.00 88.31 110 ALA A N 1
ATOM 798 C CA . ALA A 1 110 ? -12.221 9.218 23.686 1.00 88.31 110 ALA A CA 1
ATOM 799 C C . ALA A 1 110 ? -10.913 9.795 23.115 1.00 88.31 110 ALA A C 1
ATOM 801 O O . ALA A 1 110 ? -10.849 10.121 21.934 1.00 88.31 110 ALA A O 1
ATOM 802 N N . GLU A 1 111 ? -9.859 9.906 23.928 1.00 91.81 111 GLU A N 1
ATOM 803 C CA . GLU A 1 111 ? -8.520 10.296 23.462 1.00 91.81 111 GLU A CA 1
ATOM 804 C C . GLU A 1 111 ? -7.956 9.274 22.471 1.00 91.81 111 GLU A C 1
ATOM 806 O O . GLU A 1 111 ? -7.577 9.648 21.364 1.00 91.81 111 GLU A O 1
ATOM 811 N N . LYS A 1 112 ? -7.997 7.980 22.811 1.00 91.06 112 LYS A N 1
ATOM 812 C CA . LYS A 1 112 ? -7.553 6.907 21.908 1.00 91.06 112 LYS A CA 1
ATOM 813 C C . LYS A 1 112 ? -8.348 6.859 20.606 1.00 91.06 112 LYS A C 1
ATOM 815 O O . LYS A 1 112 ? -7.766 6.612 19.556 1.00 91.06 112 LYS A O 1
ATOM 820 N N . GLN A 1 113 ? -9.658 7.098 20.662 1.00 87.50 113 GLN A N 1
ATOM 821 C CA . GLN A 1 113 ? -10.494 7.160 19.465 1.00 87.50 113 GLN A CA 1
ATOM 822 C C . GLN A 1 113 ? -10.051 8.304 18.545 1.00 87.50 113 GLN A C 1
ATOM 824 O O . GLN A 1 113 ? -9.836 8.083 17.358 1.00 87.50 113 GLN A O 1
ATOM 829 N N . LYS A 1 114 ? -9.805 9.498 19.099 1.00 91.31 114 LYS A N 1
ATOM 830 C CA . LYS A 1 114 ? -9.280 10.637 18.327 1.00 91.31 114 LYS A CA 1
ATOM 831 C C . LYS A 1 114 ? -7.903 10.358 17.727 1.00 91.31 114 LYS A C 1
ATOM 833 O O . LYS A 1 114 ? -7.626 10.765 16.601 1.00 91.31 114 LYS A O 1
ATOM 838 N N . GLU A 1 115 ? -7.025 9.691 18.471 1.00 91.69 115 GLU A N 1
ATOM 839 C CA . GLU A 1 115 ? -5.710 9.282 17.966 1.00 91.69 115 GLU A CA 1
ATOM 840 C C . GLU A 1 115 ? -5.836 8.284 16.809 1.00 91.69 115 GLU A C 1
ATOM 842 O O . GLU A 1 115 ? -5.141 8.434 15.803 1.00 91.69 115 GLU A O 1
ATOM 847 N N . ALA A 1 116 ? -6.744 7.310 16.919 1.00 89.38 116 ALA A N 1
ATOM 848 C CA . ALA A 1 116 ? -7.016 6.335 15.868 1.00 89.38 116 ALA A CA 1
ATOM 849 C C . ALA A 1 116 ? -7.601 6.992 14.606 1.00 89.38 116 ALA A C 1
ATOM 851 O O . ALA A 1 116 ? -7.111 6.727 13.511 1.00 89.38 116 ALA A O 1
ATOM 852 N N . GLU A 1 117 ? -8.568 7.905 14.746 1.00 90.00 117 GLU A N 1
ATOM 853 C CA . GLU A 1 117 ? -9.130 8.679 13.625 1.00 90.00 117 GLU A CA 1
ATOM 854 C C . GLU A 1 117 ? -8.050 9.510 12.919 1.00 90.00 117 GLU A C 1
ATOM 856 O O . GLU A 1 117 ? -7.958 9.525 11.690 1.00 90.00 117 GLU A O 1
ATOM 861 N N . LYS A 1 118 ? -7.163 10.153 13.687 1.00 91.25 118 LYS A N 1
ATOM 862 C CA . LYS A 1 118 ? -6.034 10.904 13.125 1.00 91.25 118 LYS A CA 1
ATOM 863 C C . LYS A 1 118 ? -5.047 9.993 12.387 1.00 91.25 118 LYS A C 1
ATOM 865 O O . LYS A 1 118 ? -4.537 10.371 11.327 1.00 91.25 118 LYS A O 1
ATOM 870 N N . ALA A 1 119 ? -4.758 8.816 12.939 1.00 91.38 119 ALA A N 1
ATOM 871 C CA . ALA A 1 119 ? -3.895 7.830 12.296 1.00 91.38 119 ALA A CA 1
ATOM 872 C C . ALA A 1 11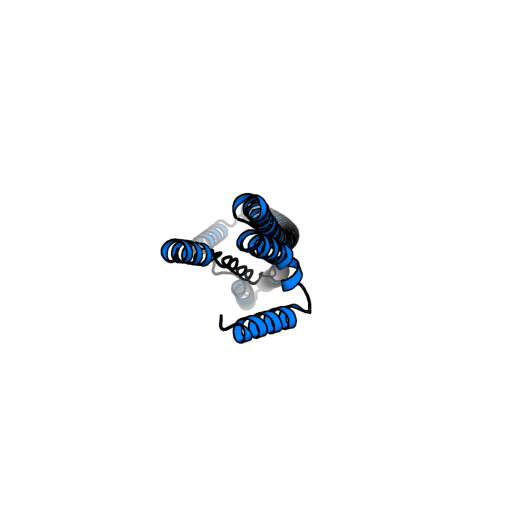9 ? -4.520 7.306 10.995 1.00 91.38 119 ALA A C 1
ATOM 874 O O . ALA A 1 119 ? -3.811 7.190 9.997 1.00 91.38 119 ALA A O 1
ATOM 875 N N . TRP A 1 120 ? -5.836 7.071 10.981 1.00 88.12 120 TRP A N 1
ATOM 876 C CA . TRP A 1 120 ? -6.574 6.646 9.793 1.00 88.12 120 TRP A CA 1
ATOM 877 C C . TRP A 1 120 ? -6.525 7.697 8.680 1.00 88.12 120 TRP A C 1
ATOM 879 O O . TRP A 1 120 ? -6.101 7.388 7.570 1.00 88.12 120 TRP A O 1
ATOM 889 N N . ALA A 1 121 ? -6.814 8.963 8.994 1.00 87.25 121 ALA A N 1
ATOM 890 C CA . ALA A 1 121 ? -6.716 10.057 8.022 1.00 87.25 121 ALA A CA 1
ATOM 891 C C . ALA A 1 121 ? -5.289 10.218 7.456 1.00 87.25 121 ALA A C 1
ATOM 893 O O . ALA A 1 121 ? -5.093 10.491 6.272 1.00 87.25 121 ALA A O 1
ATOM 894 N N . THR A 1 122 ? -4.269 10.016 8.298 1.00 88.75 122 THR A N 1
ATOM 895 C CA . THR A 1 122 ? -2.865 10.037 7.857 1.00 88.75 122 THR A CA 1
ATOM 896 C C . THR A 1 122 ? -2.559 8.868 6.916 1.00 88.75 122 THR A C 1
ATOM 898 O O . THR A 1 122 ? -1.882 9.056 5.906 1.00 88.75 122 THR A O 1
ATOM 901 N N . LEU A 1 123 ? -3.064 7.671 7.227 1.00 86.75 123 LEU A N 1
ATOM 902 C CA . LEU A 1 123 ? -2.891 6.477 6.403 1.00 86.75 123 LEU A CA 1
ATOM 903 C C . LEU A 1 123 ? -3.538 6.651 5.024 1.00 86.75 123 LEU A C 1
ATOM 905 O O . LEU A 1 123 ? -2.898 6.350 4.020 1.00 86.75 123 LEU A O 1
ATOM 909 N N . GLU A 1 124 ? -4.763 7.177 4.963 1.00 83.81 124 GLU A N 1
ATOM 910 C CA . GLU A 1 124 ? -5.460 7.450 3.698 1.00 83.81 124 GLU A CA 1
ATOM 911 C C . GLU A 1 124 ? -4.656 8.409 2.806 1.00 83.81 124 GLU A C 1
ATOM 913 O O . GLU A 1 124 ? -4.443 8.123 1.627 1.00 83.81 124 GLU A O 1
ATOM 918 N N . SER A 1 125 ? -4.109 9.487 3.380 1.00 83.19 125 SER A N 1
ATOM 919 C CA . SER A 1 125 ? -3.234 10.419 2.652 1.00 83.19 125 SER A CA 1
ATOM 920 C C . SER A 1 125 ? -1.971 9.734 2.118 1.00 83.19 125 SER A C 1
ATOM 922 O O . SER A 1 125 ? -1.613 9.901 0.952 1.00 83.19 125 SER A O 1
ATOM 924 N N . GLN A 1 126 ? -1.298 8.930 2.949 1.00 82.00 126 GLN A N 1
ATOM 925 C CA . GLN A 1 126 ? -0.071 8.230 2.552 1.00 82.00 126 GLN A CA 1
ATOM 926 C C . GLN A 1 126 ? -0.311 7.197 1.448 1.00 82.00 126 GLN A C 1
ATOM 928 O O . GLN A 1 126 ? 0.561 6.981 0.603 1.00 82.00 126 GLN A O 1
ATOM 933 N N . VAL A 1 127 ? -1.474 6.545 1.444 1.00 83.19 127 VAL A N 1
ATOM 934 C CA . VAL A 1 127 ? -1.844 5.557 0.425 1.00 83.19 127 VAL A CA 1
ATOM 935 C C . VAL A 1 127 ? -2.030 6.227 -0.934 1.00 83.19 127 VAL A C 1
ATOM 937 O O . VAL A 1 127 ? -1.487 5.733 -1.926 1.00 83.19 127 VAL A O 1
ATOM 940 N N . GLU A 1 128 ? -2.715 7.370 -0.989 1.00 79.81 128 GLU A N 1
ATOM 941 C CA . GLU A 1 128 ? -2.891 8.126 -2.235 1.00 79.81 128 GLU A CA 1
ATOM 942 C C . GLU A 1 128 ? -1.561 8.676 -2.772 1.00 79.81 128 GLU A C 1
ATOM 944 O O . GLU A 1 128 ? -1.247 8.503 -3.955 1.00 79.81 128 GLU A O 1
ATOM 949 N N . GLU A 1 129 ? -0.715 9.242 -1.905 1.00 80.44 129 GLU A N 1
ATOM 950 C CA . GLU A 1 129 ? 0.634 9.687 -2.286 1.00 80.44 129 GLU A CA 1
ATOM 951 C C . GLU A 1 129 ? 1.494 8.528 -2.810 1.00 80.44 129 GLU A C 1
ATOM 953 O O . GLU A 1 129 ? 2.150 8.643 -3.852 1.00 80.44 129 GLU A O 1
ATOM 958 N N . SER A 1 130 ? 1.457 7.380 -2.130 1.00 81.00 130 SER A N 1
ATOM 959 C CA . SER A 1 130 ? 2.203 6.185 -2.535 1.00 81.00 130 SER A CA 1
ATOM 960 C C . SER A 1 130 ? 1.723 5.649 -3.883 1.00 81.00 130 SER A C 1
ATOM 962 O O . SER A 1 130 ? 2.539 5.270 -4.724 1.00 81.00 130 SER A O 1
ATOM 964 N N . LYS A 1 131 ? 0.412 5.660 -4.135 1.00 80.88 131 LYS A N 1
ATOM 965 C CA . LYS A 1 131 ? -0.179 5.237 -5.411 1.00 80.88 131 LYS A CA 1
ATOM 966 C C . LYS A 1 131 ? 0.250 6.145 -6.566 1.00 80.88 131 LYS A C 1
ATOM 968 O O . LYS A 1 131 ? 0.618 5.649 -7.637 1.00 80.88 131 LYS A O 1
ATOM 973 N N . ALA A 1 132 ? 0.266 7.458 -6.347 1.00 79.44 132 ALA A N 1
ATOM 974 C CA . ALA A 1 132 ? 0.769 8.415 -7.329 1.00 79.44 132 ALA A CA 1
ATOM 975 C C . ALA A 1 132 ? 2.271 8.210 -7.600 1.00 79.44 132 ALA A C 1
ATOM 977 O O . ALA A 1 132 ? 2.697 8.170 -8.758 1.00 79.44 132 ALA A O 1
ATOM 978 N N . ALA A 1 133 ? 3.068 8.002 -6.546 1.00 74.19 133 ALA A N 1
ATOM 979 C CA . ALA A 1 133 ? 4.503 7.749 -6.660 1.00 74.19 133 ALA A CA 1
ATOM 980 C C . ALA A 1 133 ? 4.818 6.448 -7.418 1.00 74.19 133 ALA A C 1
ATOM 982 O O . ALA A 1 133 ? 5.739 6.429 -8.237 1.00 74.19 133 ALA A O 1
ATOM 983 N N . LEU A 1 134 ? 4.051 5.378 -7.186 1.00 76.38 134 LEU A N 1
ATOM 984 C CA . LEU A 1 134 ? 4.186 4.117 -7.920 1.00 76.38 134 LEU A CA 1
ATOM 985 C C . LEU A 1 134 ? 3.867 4.301 -9.405 1.00 76.38 134 LEU A C 1
ATOM 987 O O . LEU A 1 134 ? 4.688 3.948 -10.244 1.00 76.38 134 LEU A O 1
ATOM 991 N N . THR A 1 135 ? 2.761 4.973 -9.730 1.00 79.31 135 THR A N 1
ATOM 992 C CA . THR A 1 135 ? 2.375 5.248 -11.127 1.00 79.31 135 THR A CA 1
ATOM 993 C C . THR A 1 135 ? 3.451 6.057 -11.866 1.00 79.31 135 THR A C 1
ATOM 995 O O . THR A 1 135 ? 3.785 5.773 -13.018 1.00 79.31 135 THR A O 1
ATOM 998 N N . ALA A 1 136 ? 4.045 7.052 -11.198 1.00 78.56 136 ALA A N 1
ATOM 999 C CA . ALA A 1 136 ? 5.140 7.839 -11.761 1.00 78.56 136 ALA A CA 1
ATOM 1000 C C . ALA A 1 136 ? 6.415 7.003 -11.979 1.00 78.56 136 ALA A C 1
ATOM 1002 O O . ALA A 1 136 ? 7.109 7.183 -12.984 1.00 78.56 136 ALA A O 1
ATOM 1003 N N . ARG A 1 137 ? 6.729 6.080 -11.060 1.00 71.69 137 ARG A N 1
ATOM 1004 C CA . ARG A 1 137 ? 7.863 5.155 -11.208 1.00 71.69 137 ARG A CA 1
ATOM 1005 C C . ARG A 1 137 ? 7.644 4.156 -12.335 1.00 71.69 137 ARG A C 1
ATOM 1007 O O . ARG A 1 137 ? 8.570 3.968 -13.118 1.00 71.69 137 ARG A O 1
ATOM 1014 N N . ASP A 1 138 ? 6.449 3.591 -12.464 1.00 77.69 138 ASP A N 1
ATOM 1015 C CA . ASP A 1 138 ? 6.111 2.665 -13.550 1.00 77.69 138 ASP A CA 1
ATOM 1016 C C . ASP A 1 138 ? 6.269 3.341 -14.913 1.00 77.69 138 ASP A C 1
ATOM 1018 O O . ASP A 1 138 ? 6.923 2.801 -15.806 1.00 77.69 138 ASP A O 1
ATOM 1022 N N . LYS A 1 139 ? 5.794 4.587 -15.045 1.00 79.81 139 LYS A N 1
ATOM 1023 C CA . LYS A 1 139 ? 6.014 5.387 -16.256 1.00 79.81 139 LYS A CA 1
ATOM 1024 C C . LYS A 1 139 ? 7.506 5.576 -16.552 1.00 79.81 139 LYS A C 1
ATOM 1026 O O . LYS A 1 139 ? 7.949 5.361 -17.679 1.00 79.81 139 LYS A O 1
ATOM 1031 N N . ARG A 1 140 ? 8.309 5.906 -15.538 1.00 75.56 140 ARG A N 1
ATOM 1032 C CA . ARG A 1 140 ? 9.759 6.073 -15.708 1.00 75.56 140 ARG A CA 1
ATOM 1033 C C . ARG A 1 140 ? 10.465 4.767 -16.084 1.00 75.56 140 ARG A C 1
ATOM 1035 O O . ARG A 1 140 ? 11.422 4.803 -16.848 1.00 75.56 140 ARG A O 1
ATOM 1042 N N . ILE A 1 141 ? 10.003 3.624 -15.574 1.00 74.88 141 ILE A N 1
ATOM 1043 C CA . ILE A 1 141 ? 10.510 2.302 -15.969 1.00 74.88 141 ILE A CA 1
ATOM 1044 C C . ILE A 1 141 ? 10.220 2.050 -17.449 1.00 74.88 141 ILE A C 1
ATOM 1046 O O . ILE A 1 141 ? 11.117 1.601 -18.161 1.00 74.88 141 ILE A O 1
ATOM 1050 N N . THR A 1 142 ? 9.013 2.370 -17.927 1.00 76.12 142 THR A N 1
ATOM 1051 C CA . THR A 1 142 ? 8.679 2.218 -19.353 1.00 76.12 142 THR A CA 1
ATOM 1052 C C . THR A 1 142 ? 9.544 3.112 -20.242 1.00 76.12 142 THR A C 1
ATOM 1054 O O . THR A 1 142 ? 10.187 2.604 -21.155 1.00 76.12 142 THR A O 1
ATOM 1057 N N . GLU A 1 143 ? 9.684 4.398 -19.903 1.00 79.06 143 GLU A N 1
ATOM 1058 C CA . GLU A 1 143 ? 10.528 5.343 -20.652 1.00 79.06 143 GLU A CA 1
ATOM 1059 C C . GLU A 1 143 ? 11.997 4.893 -20.691 1.00 79.06 143 GLU A C 1
ATOM 1061 O O . GLU A 1 143 ? 12.606 4.841 -21.757 1.00 79.06 143 GLU A O 1
ATOM 1066 N N . LEU A 1 144 ? 12.565 4.494 -19.546 1.00 74.06 144 LEU A N 1
ATOM 1067 C CA . LEU A 1 144 ? 13.943 3.997 -19.481 1.00 74.06 144 LEU A CA 1
ATOM 1068 C C . LEU A 1 144 ? 14.129 2.687 -20.255 1.00 74.06 144 LEU A C 1
ATOM 1070 O O . LEU A 1 144 ? 15.194 2.459 -20.826 1.00 74.06 144 LEU A O 1
ATOM 1074 N N . THR A 1 145 ? 13.117 1.821 -20.285 1.00 75.50 145 THR A N 1
ATOM 1075 C CA . THR A 1 145 ? 13.169 0.572 -21.059 1.00 75.50 145 THR A CA 1
ATOM 1076 C C . THR A 1 145 ? 13.222 0.868 -22.557 1.00 75.50 145 THR A C 1
ATOM 1078 O O . THR A 1 145 ? 14.058 0.292 -23.262 1.00 75.50 145 THR A O 1
ATOM 1081 N N . ASP A 1 146 ? 12.410 1.815 -23.028 1.00 78.69 146 ASP A N 1
ATOM 1082 C CA . ASP A 1 146 ? 12.401 2.258 -24.424 1.00 78.69 146 ASP A CA 1
ATOM 1083 C C . ASP A 1 146 ? 13.716 2.954 -24.807 1.00 78.69 146 ASP A C 1
ATOM 1085 O O . ASP A 1 146 ? 14.287 2.686 -25.870 1.00 78.69 146 ASP A O 1
ATOM 1089 N N . GLU A 1 147 ? 14.263 3.793 -23.922 1.00 75.75 147 GLU A N 1
ATOM 1090 C CA . GLU A 1 147 ? 15.568 4.427 -24.131 1.00 75.75 147 GLU A CA 1
ATOM 1091 C C . GLU A 1 147 ? 16.702 3.404 -24.205 1.00 75.75 147 GLU A C 1
ATOM 1093 O O . GLU A 1 147 ? 17.544 3.490 -25.101 1.00 75.75 147 GLU A O 1
ATOM 1098 N N . VAL A 1 148 ? 16.720 2.402 -23.321 1.00 75.75 148 VAL A N 1
ATOM 1099 C CA . VAL A 1 148 ? 17.712 1.317 -23.370 1.00 75.75 148 VAL A CA 1
ATOM 1100 C C . VAL A 1 148 ? 17.587 0.526 -24.671 1.00 75.75 148 VAL A C 1
ATOM 1102 O O . VAL A 1 148 ? 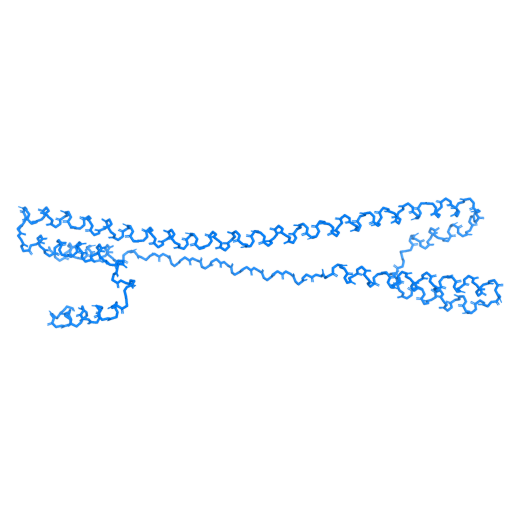18.609 0.174 -25.266 1.00 75.75 148 VAL A O 1
ATOM 1105 N N . ALA A 1 149 ? 16.368 0.259 -25.145 1.00 76.81 149 ALA A N 1
ATOM 1106 C CA . ALA A 1 149 ? 16.152 -0.411 -26.424 1.00 76.81 149 ALA A CA 1
ATOM 1107 C C . ALA A 1 149 ? 16.690 0.424 -27.598 1.00 76.81 149 ALA A C 1
ATOM 1109 O O . ALA A 1 149 ? 17.414 -0.106 -28.449 1.00 76.81 149 ALA A O 1
ATOM 1110 N N . ARG A 1 150 ? 16.423 1.737 -27.608 1.00 77.44 150 ARG A N 1
ATOM 1111 C CA . ARG A 1 150 ? 16.949 2.665 -28.621 1.00 77.44 150 ARG A CA 1
ATOM 1112 C C . ARG A 1 150 ? 18.474 2.739 -28.587 1.00 77.44 150 ARG A C 1
ATOM 1114 O O . ARG A 1 150 ? 19.103 2.560 -29.625 1.00 77.44 150 ARG A O 1
ATOM 1121 N N . ILE A 1 151 ? 19.076 2.923 -27.412 1.00 76.38 151 ILE A N 1
ATOM 1122 C CA . ILE A 1 151 ? 20.537 3.000 -27.254 1.00 76.38 151 ILE A CA 1
ATOM 1123 C C . ILE A 1 151 ? 21.196 1.699 -27.715 1.00 76.38 151 ILE A C 1
ATOM 1125 O O . ILE A 1 151 ? 22.213 1.740 -28.402 1.00 76.38 151 ILE A O 1
ATOM 1129 N N . LYS A 1 152 ? 20.622 0.533 -27.396 1.00 75.19 152 LYS A N 1
ATOM 1130 C CA . LYS A 1 152 ? 21.136 -0.755 -27.891 1.00 75.19 152 LYS A CA 1
ATOM 1131 C C . LYS A 1 152 ? 21.083 -0.843 -29.417 1.00 75.19 152 LYS A C 1
ATOM 1133 O O . LYS A 1 152 ? 22.040 -1.329 -30.022 1.00 75.19 152 LYS A O 1
ATOM 1138 N N . LYS A 1 153 ? 20.002 -0.361 -30.034 1.00 76.81 153 LYS A N 1
ATOM 1139 C CA . LYS A 1 153 ? 19.854 -0.314 -31.495 1.00 76.81 153 LYS A CA 1
ATOM 1140 C C . LYS A 1 153 ? 20.899 0.610 -32.132 1.00 76.81 153 LYS A C 1
ATOM 1142 O O . LYS A 1 153 ? 21.617 0.185 -33.033 1.00 76.81 153 LYS A O 1
ATOM 1147 N N . GLU A 1 154 ? 21.046 1.828 -31.614 1.00 78.44 154 GLU A N 1
ATOM 1148 C CA . GLU A 1 154 ? 22.041 2.804 -32.080 1.00 78.44 154 GLU A CA 1
ATOM 1149 C C . GLU A 1 154 ? 23.478 2.299 -31.889 1.00 78.44 154 GLU A C 1
ATOM 1151 O O . GLU A 1 154 ? 24.296 2.384 -32.803 1.00 78.44 154 GLU A O 1
ATOM 1156 N N . ALA A 1 155 ? 23.790 1.707 -30.733 1.00 76.25 155 ALA A N 1
ATOM 1157 C CA . ALA A 1 155 ? 25.099 1.122 -30.459 1.00 76.25 155 ALA A CA 1
ATOM 1158 C C . ALA A 1 155 ? 25.420 -0.036 -31.416 1.00 76.25 155 ALA A C 1
ATOM 1160 O O . ALA A 1 155 ? 26.549 -0.137 -31.896 1.00 76.25 155 ALA A O 1
ATOM 1161 N N . SER A 1 156 ? 24.434 -0.883 -31.737 1.00 72.94 156 SER A N 1
ATOM 1162 C CA . SER A 1 156 ? 24.600 -1.942 -32.736 1.00 72.94 156 SER A CA 1
ATOM 1163 C C . SER A 1 156 ? 24.863 -1.364 -34.129 1.00 72.94 156 SER A C 1
ATOM 1165 O O . SER A 1 156 ? 25.831 -1.765 -34.775 1.00 72.94 156 SER A O 1
ATOM 1167 N N . ALA A 1 157 ? 24.074 -0.380 -34.571 1.00 76.25 157 ALA A N 1
ATOM 1168 C CA . ALA A 1 157 ? 24.258 0.269 -35.871 1.00 76.25 157 ALA A CA 1
ATOM 1169 C C . ALA A 1 157 ? 25.633 0.952 -35.994 1.00 76.25 157 ALA A C 1
ATOM 1171 O O . ALA A 1 157 ? 26.319 0.804 -37.010 1.00 76.25 157 ALA A O 1
ATOM 1172 N N . ASN A 1 158 ? 26.080 1.631 -34.935 1.00 77.94 158 ASN A N 1
ATOM 1173 C CA . ASN A 1 158 ? 27.401 2.254 -34.878 1.00 77.94 158 ASN A CA 1
ATOM 1174 C C . ASN A 1 158 ? 28.530 1.217 -34.911 1.00 77.94 158 ASN A C 1
ATOM 1176 O O . ASN A 1 158 ? 29.520 1.423 -35.610 1.00 77.94 158 ASN A O 1
ATOM 1180 N N . LEU A 1 159 ? 28.382 0.084 -34.215 1.00 80.44 159 LEU A N 1
ATOM 1181 C CA . LEU A 1 159 ? 29.373 -0.995 -34.240 1.00 80.44 159 LEU A CA 1
ATOM 1182 C C . LEU A 1 159 ? 29.532 -1.583 -35.649 1.00 80.44 159 LEU A C 1
ATOM 1184 O O . LEU A 1 159 ? 30.658 -1.734 -36.121 1.00 80.44 159 LEU A O 1
ATOM 1188 N N . TRP A 1 160 ? 28.423 -1.864 -36.338 1.00 76.88 160 TRP A N 1
ATOM 1189 C CA . TRP A 1 160 ? 28.434 -2.364 -37.718 1.00 76.88 160 TRP A CA 1
ATOM 1190 C C . TRP A 1 160 ? 29.016 -1.347 -38.701 1.00 76.88 160 TRP A C 1
ATOM 1192 O O . TRP A 1 160 ? 29.827 -1.708 -39.555 1.00 76.88 160 TRP A O 1
ATOM 1202 N N . THR A 1 161 ? 28.683 -0.067 -38.531 1.00 79.19 161 THR A N 1
ATOM 1203 C CA . THR A 1 161 ? 29.249 1.021 -39.339 1.00 79.19 161 THR A CA 1
ATOM 1204 C C . THR A 1 161 ? 30.763 1.115 -39.146 1.00 79.19 161 THR A C 1
ATOM 1206 O O . THR A 1 161 ? 31.511 1.125 -40.122 1.00 79.19 161 THR A O 1
ATOM 1209 N N . MET A 1 162 ? 31.243 1.101 -37.898 1.00 74.75 162 MET A N 1
ATOM 1210 C CA . MET A 1 162 ? 32.676 1.144 -37.585 1.00 74.75 162 MET A CA 1
ATOM 1211 C C . MET A 1 162 ? 33.420 -0.103 -38.072 1.00 74.75 162 MET A C 1
ATOM 1213 O O . MET A 1 162 ? 34.537 0.012 -38.579 1.00 74.75 162 MET A O 1
ATOM 1217 N N . ALA A 1 163 ? 32.806 -1.284 -37.974 1.00 76.69 163 ALA A N 1
ATOM 1218 C CA . ALA A 1 163 ? 33.357 -2.517 -38.529 1.00 76.69 163 ALA A CA 1
ATOM 1219 C C . ALA A 1 163 ? 33.470 -2.446 -40.063 1.00 76.69 163 ALA A C 1
ATOM 1221 O O . ALA A 1 163 ? 34.510 -2.804 -40.621 1.00 76.69 163 ALA A O 1
ATOM 1222 N N . GLY A 1 164 ? 32.445 -1.919 -40.740 1.00 75.12 164 GLY A N 1
ATOM 1223 C CA . GLY A 1 164 ? 32.458 -1.679 -42.183 1.00 75.12 164 GLY A CA 1
ATOM 1224 C C . GLY A 1 164 ? 33.557 -0.704 -42.609 1.00 75.12 164 GLY A C 1
ATOM 1225 O O . GLY A 1 164 ? 34.326 -1.003 -43.525 1.00 75.12 164 GLY A O 1
ATOM 1226 N N . VAL A 1 165 ? 33.706 0.414 -41.888 1.00 77.75 165 VAL A N 1
ATOM 1227 C CA . VAL A 1 165 ? 34.795 1.386 -42.097 1.00 77.75 165 VAL A CA 1
ATOM 1228 C C . VAL A 1 165 ? 36.163 0.726 -41.900 1.00 77.75 165 VAL A C 1
ATOM 1230 O O . VAL A 1 165 ? 37.041 0.885 -42.746 1.00 77.75 165 VAL A O 1
ATOM 1233 N N . GLY A 1 166 ? 36.347 -0.061 -40.837 1.00 73.25 166 GLY A N 1
ATOM 1234 C CA . GLY A 1 166 ? 37.607 -0.760 -40.571 1.00 73.25 166 GLY A CA 1
ATOM 1235 C C . GLY A 1 166 ? 38.007 -1.717 -41.698 1.00 73.25 166 GLY A C 1
ATOM 1236 O O . GLY A 1 166 ? 39.150 -1.699 -42.157 1.00 73.25 166 GLY A O 1
ATOM 1237 N N . ILE A 1 167 ? 37.056 -2.505 -42.205 1.00 79.12 167 ILE A N 1
ATOM 1238 C CA . ILE A 1 167 ? 37.296 -3.445 -43.310 1.00 79.12 167 ILE A CA 1
ATOM 1239 C C . ILE A 1 167 ? 37.536 -2.700 -44.630 1.00 79.12 167 ILE A C 1
ATOM 1241 O O . ILE A 1 167 ? 38.412 -3.097 -45.400 1.00 79.12 167 ILE A O 1
ATOM 1245 N N . ALA A 1 168 ? 36.839 -1.587 -44.873 1.00 76.00 168 ALA A N 1
ATOM 1246 C CA . ALA A 1 168 ? 37.067 -0.751 -46.049 1.00 76.00 168 ALA A CA 1
ATOM 1247 C C . ALA A 1 168 ? 38.474 -0.123 -46.045 1.00 76.00 168 ALA A C 1
A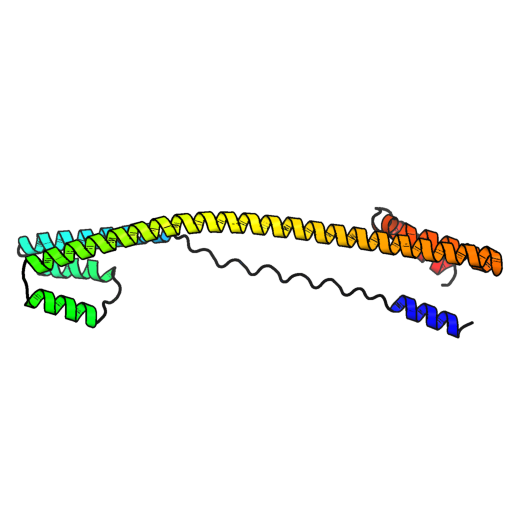TOM 1249 O O . ALA A 1 168 ? 39.154 -0.141 -47.071 1.00 76.00 168 ALA A O 1
ATOM 1250 N N . VAL A 1 169 ? 38.959 0.355 -44.894 1.00 80.12 169 VAL A N 1
ATOM 1251 C CA . VAL A 1 169 ? 40.334 0.869 -44.747 1.00 80.12 169 VAL A CA 1
ATOM 1252 C C . VAL A 1 169 ? 41.365 -0.233 -45.017 1.00 80.12 169 VAL A C 1
ATOM 1254 O O . VAL A 1 169 ? 42.309 -0.015 -45.779 1.00 80.12 169 VAL A O 1
ATOM 1257 N N . ILE A 1 170 ? 41.164 -1.440 -44.475 1.00 78.06 170 ILE A N 1
ATOM 1258 C CA . ILE A 1 170 ? 42.031 -2.598 -44.757 1.00 78.06 170 ILE A CA 1
ATOM 1259 C C . ILE A 1 170 ? 42.004 -2.952 -46.253 1.00 78.06 170 ILE A C 1
ATOM 1261 O O . ILE A 1 170 ? 43.052 -3.220 -46.841 1.00 78.06 170 ILE A O 1
ATOM 1265 N N . GLY A 1 171 ? 40.834 -2.906 -46.893 1.00 71.94 171 GLY A N 1
ATOM 1266 C CA . GLY A 1 171 ? 40.681 -3.138 -48.330 1.00 71.94 171 GLY A CA 1
ATOM 1267 C C . GLY A 1 171 ? 41.379 -2.086 -49.196 1.00 71.94 171 GLY A C 1
ATOM 1268 O O . GLY A 1 171 ? 42.020 -2.438 -50.189 1.00 71.94 171 GLY A O 1
ATOM 1269 N N . ALA A 1 172 ? 41.330 -0.808 -48.809 1.00 72.44 172 ALA A N 1
ATOM 1270 C CA . ALA A 1 172 ? 42.051 0.269 -49.490 1.00 72.44 172 ALA A CA 1
ATOM 1271 C C . ALA A 1 172 ? 43.571 0.061 -49.416 1.00 72.44 172 ALA A C 1
ATOM 1273 O O . ALA A 1 172 ? 44.260 0.131 -50.436 1.00 72.44 172 ALA A O 1
ATOM 1274 N N . ILE A 1 173 ? 44.084 -0.288 -48.231 1.00 78.00 173 ILE A N 1
ATOM 1275 C CA . ILE A 1 173 ? 45.505 -0.602 -48.026 1.00 78.00 173 ILE A CA 1
ATOM 1276 C C . ILE A 1 173 ? 45.899 -1.843 -48.845 1.00 78.00 173 ILE A C 1
ATOM 1278 O O . ILE A 1 173 ? 46.893 -1.820 -49.569 1.00 78.00 173 ILE A O 1
ATOM 1282 N N . ALA A 1 174 ? 45.103 -2.914 -48.818 1.00 72.94 174 ALA A N 1
ATOM 1283 C CA . ALA A 1 174 ? 45.362 -4.110 -49.620 1.00 72.94 174 ALA A CA 1
ATOM 1284 C C . ALA A 1 174 ? 45.345 -3.812 -51.131 1.00 72.94 174 ALA A C 1
ATOM 1286 O O . ALA A 1 174 ? 46.196 -4.307 -51.864 1.00 72.94 174 ALA A O 1
ATOM 1287 N N . THR A 1 175 ? 44.447 -2.943 -51.603 1.00 76.31 175 THR A N 1
ATOM 1288 C CA . THR A 1 175 ? 44.403 -2.530 -53.018 1.00 76.31 175 THR A CA 1
ATOM 1289 C C . THR A 1 175 ? 45.713 -1.863 -53.437 1.00 76.31 175 THR A C 1
ATOM 1291 O O . THR A 1 175 ? 46.229 -2.168 -54.511 1.00 76.31 175 THR A O 1
ATOM 1294 N N . ALA A 1 176 ? 46.268 -1.005 -52.576 1.00 77.06 176 ALA A N 1
ATOM 1295 C CA . ALA A 1 176 ? 47.508 -0.282 -52.838 1.00 77.06 176 ALA A CA 1
ATOM 1296 C C . ALA A 1 176 ? 48.764 -1.175 -52.796 1.00 77.06 176 ALA A C 1
ATOM 1298 O O . ALA A 1 176 ? 49.679 -0.959 -53.585 1.00 77.06 176 ALA A O 1
ATOM 1299 N N . PHE A 1 177 ? 48.814 -2.175 -51.905 1.00 75.12 177 PHE A N 1
ATOM 1300 C CA . PHE A 1 177 ? 50.043 -2.947 -51.645 1.00 75.12 177 PHE A CA 1
ATOM 1301 C C . PHE A 1 177 ? 50.039 -4.395 -52.155 1.00 75.12 177 PHE A C 1
ATOM 1303 O O . PHE A 1 177 ? 51.098 -4.921 -52.489 1.00 75.12 177 PHE A O 1
ATOM 1310 N N . THR A 1 178 ? 48.886 -5.064 -52.219 1.00 78.31 178 THR A N 1
ATOM 1311 C CA . THR A 1 178 ? 48.763 -6.464 -52.689 1.00 78.31 178 THR A CA 1
ATOM 1312 C C . THR A 1 178 ? 47.994 -6.586 -54.005 1.00 78.31 178 THR A C 1
ATOM 1314 O O . THR A 1 178 ? 48.008 -7.637 -54.648 1.00 78.31 178 THR A O 1
ATOM 1317 N N . GLY A 1 179 ? 47.389 -5.484 -54.450 1.00 72.06 179 GLY A N 1
ATOM 1318 C CA . GLY A 1 179 ? 46.788 -5.319 -55.761 1.00 72.06 179 GLY A CA 1
ATOM 1319 C C . GLY A 1 179 ? 45.258 -5.453 -55.776 1.00 72.06 179 GLY A C 1
ATOM 1320 O O . GLY A 1 179 ? 44.637 -5.951 -54.829 1.00 72.06 179 GLY A O 1
ATOM 1321 N N . PRO A 1 180 ? 44.611 -5.045 -56.886 1.00 78.88 180 PRO A N 1
ATOM 1322 C CA . PRO A 1 180 ? 43.155 -4.884 -56.951 1.00 78.88 180 PRO A CA 1
ATOM 1323 C C . PRO A 1 180 ? 42.359 -6.174 -56.740 1.00 78.88 180 PRO A C 1
ATOM 1325 O O . PRO A 1 180 ? 41.245 -6.133 -56.229 1.00 78.88 180 PRO A O 1
ATOM 1328 N N . LYS A 1 181 ? 42.935 -7.332 -57.091 1.00 78.12 181 LYS A N 1
ATOM 1329 C CA . LYS A 1 181 ? 42.270 -8.641 -56.970 1.00 78.12 181 LYS A CA 1
ATOM 1330 C C . LYS A 1 181 ? 41.964 -9.038 -55.523 1.00 78.12 181 LYS A C 1
ATOM 1332 O O . LYS A 1 181 ? 41.064 -9.840 -55.309 1.00 78.12 181 LYS A O 1
ATOM 1337 N N . VAL A 1 182 ? 42.705 -8.501 -54.553 1.00 74.25 182 VAL A N 1
ATOM 1338 C CA . VAL A 1 182 ? 42.510 -8.782 -53.122 1.00 74.25 182 VAL A CA 1
ATOM 1339 C C . VAL A 1 182 ? 41.838 -7.598 -52.429 1.00 74.25 182 VAL A C 1
ATOM 1341 O O . VAL A 1 182 ? 40.929 -7.788 -51.625 1.00 74.25 182 VAL A O 1
ATOM 1344 N N . GLY A 1 183 ? 42.237 -6.372 -52.769 1.00 68.00 183 GLY A N 1
ATOM 1345 C CA . GLY A 1 183 ? 41.734 -5.179 -52.098 1.00 68.00 183 GLY A CA 1
ATOM 1346 C C . GLY A 1 183 ? 40.321 -4.733 -52.499 1.00 68.00 183 GLY A C 1
ATOM 1347 O O . GLY A 1 183 ? 39.561 -4.317 -51.627 1.00 68.00 183 GLY A O 1
ATOM 1348 N N . VAL A 1 184 ? 39.917 -4.879 -53.770 1.00 76.56 184 VAL A N 1
ATOM 1349 C CA . VAL A 1 184 ? 38.562 -4.492 -54.222 1.00 76.56 184 VAL A CA 1
ATOM 1350 C C . VAL A 1 184 ? 37.467 -5.351 -53.568 1.00 76.56 184 VAL A C 1
ATOM 1352 O O . VAL A 1 184 ? 36.498 -4.778 -53.068 1.00 76.56 184 VAL A O 1
ATOM 1355 N N . PRO A 1 185 ? 37.603 -6.690 -53.467 1.00 78.94 185 PRO A N 1
ATOM 1356 C CA . PRO A 1 185 ? 36.641 -7.507 -52.722 1.00 78.94 185 PRO A CA 1
ATOM 1357 C C . PRO A 1 185 ? 36.527 -7.127 -51.238 1.00 78.94 185 PRO A C 1
ATOM 1359 O O . PRO A 1 185 ? 35.425 -7.119 -50.691 1.00 78.94 185 PRO A O 1
ATOM 1362 N N . LEU A 1 186 ? 37.641 -6.771 -50.587 1.00 74.31 186 LEU A N 1
ATOM 1363 C CA . LEU A 1 186 ? 37.651 -6.316 -49.191 1.00 74.31 186 LEU A CA 1
ATOM 1364 C C . LEU A 1 186 ? 36.963 -4.954 -49.023 1.00 74.31 186 LEU A C 1
ATOM 1366 O O . LEU A 1 186 ? 36.207 -4.771 -48.074 1.00 74.31 186 LEU A O 1
ATOM 1370 N N . LEU A 1 187 ? 37.152 -4.027 -49.968 1.00 78.19 187 LEU A N 1
ATOM 1371 C CA . LEU A 1 187 ? 36.445 -2.742 -49.992 1.00 78.19 187 LEU A CA 1
ATOM 1372 C C . LEU A 1 187 ? 34.929 -2.921 -50.118 1.00 78.19 187 LEU A C 1
ATOM 1374 O O . LEU A 1 187 ? 34.173 -2.338 -49.341 1.00 78.19 187 LEU A O 1
ATOM 1378 N N . LEU A 1 188 ? 34.487 -3.762 -51.057 1.00 78.38 188 LEU A N 1
ATOM 1379 C CA . LEU A 1 188 ? 33.067 -4.072 -51.244 1.00 78.38 188 LEU A CA 1
ATOM 1380 C C . LEU A 1 188 ? 32.476 -4.784 -50.021 1.00 78.38 188 LEU A C 1
ATOM 1382 O O . LEU A 1 188 ? 31.354 -4.481 -49.620 1.00 78.38 188 LEU A O 1
ATOM 1386 N N . SER A 1 189 ? 33.248 -5.668 -49.383 1.00 77.88 189 SER A N 1
ATOM 1387 C CA . SER A 1 189 ? 32.843 -6.325 -48.135 1.00 77.88 189 SER A CA 1
ATOM 1388 C C . SER A 1 189 ? 32.695 -5.320 -46.988 1.00 77.88 189 SER A C 1
ATOM 1390 O O . SER A 1 189 ? 31.725 -5.391 -46.240 1.00 77.88 189 SER A O 1
ATOM 1392 N N . GLY A 1 190 ? 33.597 -4.340 -46.874 1.00 74.62 190 GLY A N 1
ATOM 1393 C CA . GLY A 1 190 ? 33.483 -3.256 -45.893 1.00 74.62 190 GLY A CA 1
ATOM 1394 C C . GLY A 1 190 ? 32.245 -2.383 -46.117 1.00 74.62 190 GLY A C 1
ATOM 1395 O O . GLY A 1 190 ? 31.526 -2.080 -45.165 1.00 74.62 190 GLY A O 1
ATOM 1396 N N . ALA A 1 191 ? 31.936 -2.054 -47.375 1.00 77.00 191 ALA A N 1
ATOM 1397 C CA . ALA A 1 191 ? 30.719 -1.325 -47.733 1.00 77.00 191 ALA A CA 1
ATOM 1398 C C . ALA A 1 191 ? 29.442 -2.123 -47.407 1.00 77.00 191 ALA A C 1
ATOM 1400 O O . ALA A 1 191 ? 28.501 -1.568 -46.842 1.00 77.00 191 ALA A O 1
ATOM 1401 N N . ALA A 1 192 ? 29.421 -3.428 -47.698 1.00 79.25 192 ALA A N 1
ATOM 1402 C CA . ALA A 1 192 ? 28.288 -4.300 -47.387 1.00 79.25 192 ALA A CA 1
ATOM 1403 C C . ALA A 1 192 ? 28.063 -4.457 -45.871 1.00 79.25 192 ALA A C 1
ATOM 1405 O O . ALA A 1 192 ? 26.927 -4.396 -45.407 1.00 79.25 192 ALA A O 1
ATOM 1406 N N . ILE A 1 193 ? 29.140 -4.601 -45.091 1.00 76.69 193 ILE A N 1
ATOM 1407 C CA . ILE A 1 193 ? 29.087 -4.712 -43.623 1.00 76.69 193 ILE A CA 1
ATOM 1408 C C . ILE A 1 193 ? 28.634 -3.391 -42.986 1.00 76.69 193 ILE A C 1
ATOM 1410 O O . ILE A 1 193 ? 27.816 -3.406 -42.070 1.00 76.69 193 ILE A O 1
ATOM 1414 N N . GLY A 1 194 ? 29.099 -2.247 -43.498 1.00 74.38 194 GLY A N 1
ATOM 1415 C CA . GLY A 1 194 ? 28.663 -0.930 -43.022 1.00 74.38 194 GLY A CA 1
ATOM 1416 C C . GLY A 1 194 ? 27.208 -0.602 -43.377 1.00 74.38 194 GLY A C 1
ATOM 1417 O O . GLY A 1 194 ? 26.524 0.063 -42.605 1.00 74.38 194 GLY A O 1
ATOM 1418 N N . ALA A 1 195 ? 26.709 -1.104 -44.511 1.00 79.88 195 ALA A N 1
ATOM 1419 C CA . ALA A 1 195 ? 25.317 -0.937 -44.935 1.00 79.88 195 ALA A CA 1
ATOM 1420 C C . ALA A 1 195 ? 24.340 -1.919 -44.259 1.00 79.88 195 ALA A C 1
ATOM 1422 O O . ALA A 1 195 ? 23.124 -1.753 -44.376 1.00 79.88 195 ALA A O 1
ATOM 1423 N N . PHE A 1 196 ? 24.847 -2.929 -43.546 1.00 78.25 196 PHE A N 1
ATOM 1424 C CA . PHE A 1 196 ? 24.050 -4.003 -42.952 1.00 78.25 196 PHE A CA 1
ATOM 1425 C C . PHE A 1 196 ? 22.874 -3.515 -42.078 1.00 78.25 196 PHE A C 1
ATOM 1427 O O . PHE A 1 196 ? 21.766 -4.017 -42.284 1.00 78.25 196 PHE A O 1
ATOM 1434 N N . PRO A 1 197 ? 23.025 -2.507 -41.189 1.00 78.38 197 PRO A N 1
ATOM 1435 C CA . PRO A 1 197 ? 21.904 -2.005 -40.385 1.00 78.38 197 PRO A CA 1
ATOM 1436 C C . PRO A 1 197 ? 20.749 -1.453 -41.234 1.00 78.38 197 PRO A C 1
ATOM 1438 O O . PRO A 1 197 ? 19.585 -1.706 -40.940 1.00 78.38 197 PRO A O 1
ATOM 1441 N N . PHE A 1 198 ? 21.057 -0.768 -42.339 1.00 78.88 198 PHE A N 1
ATOM 1442 C CA . PHE A 1 198 ? 20.051 -0.190 -43.237 1.00 78.88 198 PHE A CA 1
ATOM 1443 C C . PHE A 1 198 ? 19.310 -1.253 -44.053 1.00 78.88 198 PHE A C 1
ATOM 1445 O O . PHE A 1 198 ? 18.139 -1.082 -44.379 1.00 78.88 198 PHE A O 1
ATOM 1452 N N . ILE A 1 199 ? 19.984 -2.359 -44.378 1.00 79.12 199 ILE A N 1
ATOM 1453 C CA . ILE A 1 199 ? 19.405 -3.460 -45.155 1.00 79.12 199 ILE A CA 1
ATOM 1454 C C . ILE A 1 199 ? 18.445 -4.282 -44.289 1.00 79.12 199 ILE A C 1
ATOM 1456 O O . ILE A 1 199 ? 17.348 -4.600 -44.747 1.00 79.12 199 ILE A O 1
ATOM 1460 N N . VAL A 1 200 ? 18.829 -4.595 -43.046 1.00 76.94 200 VAL A N 1
ATOM 1461 C CA . VAL A 1 200 ? 18.010 -5.382 -42.102 1.00 76.94 200 VAL A CA 1
ATOM 1462 C C . VAL A 1 200 ? 16.736 -4.645 -41.695 1.00 76.94 200 VAL A C 1
ATOM 1464 O O . VAL A 1 200 ? 15.697 -5.271 -41.505 1.00 76.94 200 VAL A O 1
ATOM 1467 N N . GLU A 1 201 ? 16.796 -3.319 -41.598 1.00 74.38 201 GLU A N 1
ATOM 1468 C CA . GLU A 1 201 ? 15.637 -2.484 -41.267 1.00 74.38 201 GLU A CA 1
ATOM 1469 C C . GLU A 1 201 ? 14.745 -2.161 -42.476 1.00 74.38 201 GLU A C 1
ATOM 1471 O O . GLU A 1 201 ? 13.689 -1.553 -42.312 1.00 74.38 201 GLU A O 1
ATOM 1476 N N . SER A 1 202 ? 15.137 -2.563 -43.690 1.00 76.31 202 SER A N 1
ATOM 1477 C CA . SER A 1 202 ? 14.369 -2.288 -44.905 1.00 76.31 202 SER A CA 1
ATOM 1478 C C . SER A 1 202 ? 13.278 -3.331 -45.164 1.00 76.31 202 SER A C 1
ATOM 1480 O O . SER A 1 202 ? 13.470 -4.528 -44.948 1.00 76.31 202 SER A O 1
ATOM 1482 N N . GLU A 1 203 ? 12.166 -2.900 -45.764 1.00 79.19 203 GLU A N 1
ATOM 1483 C CA . GLU A 1 203 ? 11.111 -3.799 -46.271 1.00 79.19 203 GLU A CA 1
ATOM 1484 C C . GLU A 1 203 ? 11.634 -4.793 -47.327 1.00 79.19 203 GLU A C 1
ATOM 1486 O O . GLU A 1 203 ? 11.032 -5.836 -47.582 1.00 79.19 203 GLU A O 1
ATOM 1491 N N . TYR A 1 204 ? 12.790 -4.491 -47.924 1.00 75.81 204 TYR A N 1
ATOM 1492 C CA . TYR A 1 204 ? 13.430 -5.301 -48.951 1.00 75.81 204 TYR A CA 1
ATOM 1493 C C . TYR A 1 204 ? 14.383 -6.363 -48.394 1.00 75.81 204 TYR A C 1
ATOM 1495 O O . TYR A 1 204 ? 14.943 -7.122 -49.186 1.00 75.81 204 TYR A O 1
ATOM 1503 N N . PHE A 1 205 ? 14.560 -6.466 -47.070 1.00 76.00 205 PHE A N 1
ATOM 1504 C CA . PHE A 1 205 ? 15.497 -7.406 -46.444 1.00 76.00 205 PHE A CA 1
ATOM 1505 C C . PHE A 1 205 ? 15.342 -8.838 -46.974 1.00 76.00 205 PHE A C 1
ATOM 1507 O O . PHE A 1 205 ? 16.317 -9.454 -47.407 1.00 76.00 205 PHE A O 1
ATOM 1514 N N . SER A 1 206 ? 14.106 -9.340 -47.029 1.00 72.62 206 SER A N 1
ATOM 1515 C CA . SER A 1 206 ? 13.793 -10.687 -47.520 1.00 72.62 206 SER A CA 1
ATOM 1516 C C . SER A 1 206 ? 14.231 -10.900 -48.973 1.00 72.62 206 SER A C 1
ATOM 1518 O O . SER A 1 206 ? 14.746 -11.964 -49.317 1.00 72.62 206 SER A O 1
ATOM 1520 N N . TYR A 1 207 ? 14.085 -9.879 -49.822 1.00 77.88 207 TYR A N 1
ATOM 1521 C CA . TYR A 1 207 ? 14.529 -9.926 -51.215 1.00 77.88 207 TYR A CA 1
ATOM 1522 C C . TYR A 1 207 ? 16.054 -9.843 -51.327 1.00 77.88 207 TYR A C 1
ATOM 1524 O O . TYR A 1 207 ? 16.647 -10.601 -52.090 1.00 77.88 207 TYR A O 1
ATOM 1532 N N . VAL A 1 208 ? 16.705 -8.980 -50.541 1.00 76.62 208 VAL A N 1
ATOM 1533 C CA . VAL A 1 208 ? 18.170 -8.827 -50.542 1.00 76.62 208 VAL A CA 1
ATOM 1534 C C . VAL A 1 208 ? 18.858 -10.107 -50.062 1.00 76.62 208 VAL A C 1
ATOM 1536 O O . VAL A 1 208 ? 19.806 -10.569 -50.700 1.00 76.62 208 VAL A O 1
ATOM 1539 N N . VAL A 1 209 ? 18.356 -10.727 -48.992 1.00 76.25 209 VAL A N 1
ATOM 1540 C CA . VAL A 1 209 ? 18.855 -12.019 -48.496 1.00 76.25 209 VAL A CA 1
ATOM 1541 C C . VAL A 1 209 ? 18.593 -13.126 -49.514 1.00 76.25 209 VAL A C 1
ATOM 1543 O O . VAL A 1 209 ? 19.499 -13.905 -49.807 1.00 76.25 209 VAL A O 1
ATOM 1546 N N . GLY A 1 210 ? 17.394 -13.166 -50.103 1.00 74.69 210 GLY A N 1
ATOM 1547 C CA . GLY A 1 210 ? 17.037 -14.151 -51.125 1.00 74.69 210 GLY A CA 1
ATOM 1548 C C . GLY A 1 210 ? 17.932 -14.080 -52.365 1.00 74.69 210 GLY A C 1
ATOM 1549 O O . GLY A 1 210 ? 18.436 -15.106 -52.817 1.00 74.69 210 GLY A O 1
ATOM 1550 N N . ILE A 1 211 ? 18.197 -12.875 -52.879 1.00 78.31 211 ILE A N 1
ATOM 1551 C CA . ILE A 1 211 ? 19.080 -12.658 -54.036 1.00 78.31 211 ILE A CA 1
ATOM 1552 C C . ILE A 1 211 ? 20.531 -13.003 -53.686 1.00 78.31 211 ILE A C 1
ATOM 1554 O O . ILE A 1 211 ? 21.211 -13.658 -54.472 1.00 78.31 211 ILE A O 1
ATOM 1558 N N . SER A 1 212 ? 21.001 -12.615 -52.499 1.00 72.69 212 SER A N 1
ATOM 1559 C CA . SER A 1 212 ? 22.371 -12.910 -52.056 1.00 72.69 212 SER A CA 1
ATOM 1560 C C . SER A 1 212 ? 22.609 -14.416 -51.900 1.00 72.69 212 SER A C 1
ATOM 1562 O O . SER A 1 212 ? 23.632 -14.923 -52.357 1.00 72.69 212 SER A O 1
ATOM 1564 N N . LEU A 1 213 ? 21.647 -15.147 -51.324 1.00 74.62 213 LEU A N 1
ATOM 1565 C CA . LEU A 1 213 ? 21.686 -16.611 -51.216 1.00 74.62 213 LEU A CA 1
ATOM 1566 C C . LEU A 1 213 ? 21.609 -17.293 -52.587 1.00 74.62 213 LEU A C 1
ATOM 1568 O O . LEU A 1 213 ? 22.337 -18.252 -52.827 1.00 74.62 213 LEU A O 1
ATOM 1572 N N . ALA A 1 214 ? 20.773 -16.792 -53.499 1.00 74.06 214 ALA A N 1
ATOM 1573 C CA . ALA A 1 214 ? 20.675 -17.325 -54.857 1.00 74.06 214 ALA A CA 1
ATOM 1574 C C . ALA A 1 214 ? 21.972 -17.118 -55.659 1.00 74.06 214 ALA A C 1
ATOM 1576 O O . ALA A 1 214 ? 22.402 -18.016 -56.383 1.00 74.06 214 ALA A O 1
ATOM 1577 N N . LEU A 1 215 ? 22.627 -15.963 -55.500 1.00 72.94 215 LEU A N 1
ATOM 1578 C CA . LEU A 1 215 ? 23.929 -15.683 -56.111 1.00 72.94 215 LEU A CA 1
ATOM 1579 C C . LEU A 1 215 ? 25.043 -16.549 -55.510 1.00 72.94 215 LEU A C 1
ATOM 1581 O O . LEU A 1 215 ? 25.869 -17.059 -56.264 1.00 72.94 215 LEU A O 1
ATOM 1585 N N . ALA A 1 216 ? 25.051 -16.762 -54.190 1.00 69.12 216 ALA A N 1
ATOM 1586 C CA . ALA A 1 216 ? 26.002 -17.663 -53.534 1.00 69.12 216 ALA A CA 1
ATOM 1587 C C . ALA A 1 216 ? 25.841 -19.112 -54.030 1.00 69.12 216 ALA A C 1
ATOM 1589 O O . ALA A 1 216 ? 26.808 -19.716 -54.497 1.00 69.12 216 ALA A O 1
ATOM 1590 N N . ALA A 1 217 ? 24.598 -19.606 -54.080 1.00 69.75 217 ALA A N 1
ATOM 1591 C CA . ALA A 1 217 ? 24.276 -20.926 -54.619 1.00 69.75 217 ALA A CA 1
ATOM 1592 C C . ALA A 1 217 ? 24.669 -21.072 -56.103 1.00 69.75 217 ALA A C 1
ATOM 1594 O O . ALA A 1 217 ? 25.171 -22.118 -56.509 1.00 69.75 217 ALA A O 1
ATOM 1595 N N . GLY A 1 218 ? 24.492 -20.018 -56.910 1.00 65.69 218 GLY A N 1
ATOM 1596 C CA . GLY A 1 218 ? 24.905 -19.990 -58.319 1.00 65.69 218 GLY A CA 1
ATOM 1597 C C . GLY A 1 218 ? 26.423 -19.942 -58.533 1.00 65.69 218 GLY A C 1
ATOM 1598 O O . GLY A 1 218 ? 26.909 -20.389 -59.570 1.00 65.69 218 GLY A O 1
ATOM 1599 N N . LEU A 1 219 ? 27.176 -19.439 -57.552 1.00 72.25 219 LEU A N 1
ATOM 1600 C CA . LEU A 1 219 ? 28.643 -19.414 -57.546 1.00 72.25 219 LEU A CA 1
ATOM 1601 C C . LEU A 1 219 ? 29.263 -20.662 -56.887 1.00 72.25 219 LEU A C 1
ATOM 1603 O O . LEU A 1 219 ? 30.486 -20.801 -56.898 1.00 72.25 219 LEU A O 1
ATOM 1607 N N . GLY A 1 220 ? 28.441 -21.579 -56.358 1.00 44.66 220 GLY A N 1
ATOM 1608 C CA . GLY A 1 220 ? 28.885 -22.830 -55.735 1.00 44.66 220 GLY A CA 1
ATOM 1609 C C . GLY A 1 220 ? 29.542 -22.654 -54.362 1.00 44.66 220 GLY A C 1
ATOM 1610 O O . GLY A 1 220 ? 30.388 -23.474 -53.996 1.00 44.66 220 GLY A O 1
ATOM 1611 N N . ILE A 1 221 ? 29.186 -21.585 -53.639 1.00 47.03 221 ILE A N 1
ATOM 1612 C CA . ILE A 1 221 ? 29.641 -21.274 -52.273 1.00 47.03 221 ILE A CA 1
ATOM 1613 C C . ILE A 1 221 ? 28.488 -21.491 -51.294 1.00 47.03 221 ILE A C 1
ATOM 1615 O O . ILE A 1 221 ? 27.362 -21.047 -51.613 1.00 47.03 221 ILE A O 1
#

Secondary structure (DSSP, 8-state):
-HHHHHHHHHHHTT--PPPPPPPPPPPPPP----HHHHHHHHHHHHHHHHHHHHHHHHHHHTT-HHHHHHHHHHHHHHSPPPPHHHHHHHHHHHHT--HHHHHHHHHHHHHHHHHHHHHHHHHHHHHHHHHHHHHHHHHHHHHHHHHHHHHHHHHHHHHHHHHHHHHHHHHHHHHHHT-HHHHHHHHHHHHHHHHHHHHHTSTTHHHHHHHHHHHHHHHT-

Sequence (221 aa):
MRLLLVIALVALAGCKTPAPDKLPDPLPAPKGIDLGKVGTQLDVIDSRVAAAVIVAREANTAGKPAVVESELSVAGSFLPKPSEADIAFARQRSEKASPAEYEAQRKKAAEK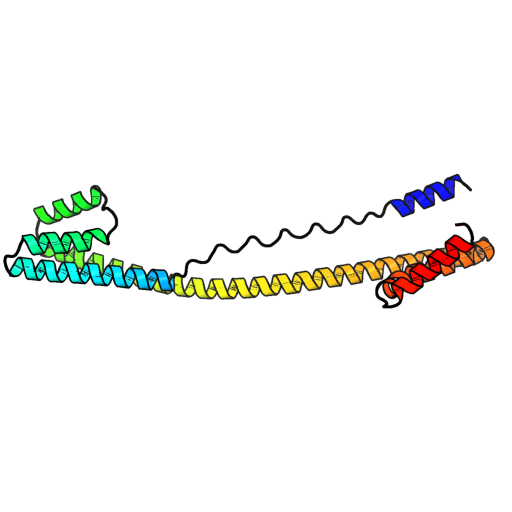QKEAEKAWATLESQVEESKAALTARDKRITELTDEVARIKKEASANLWTMAGVGIAVIGAIATAFTGPKVGVPLLLSGAAIGAFPFIVESEYFSYVVGISLALAAGLGI

Solvent-accessible surface area (backbone atoms only — not comparable to full-atom values): 12136 Å² total; per-residue (Å²): 111,72,69,60,53,52,53,52,54,55,62,68,71,62,77,74,72,75,74,77,77,73,74,76,74,78,74,78,73,73,82,78,77,59,61,67,62,51,49,55,53,49,53,54,49,53,50,50,32,52,49,25,54,51,52,21,52,53,26,50,77,68,71,34,62,73,54,22,54,52,26,49,48,57,31,49,73,77,45,78,86,77,54,72,68,59,51,50,52,51,48,54,51,63,73,64,68,44,75,66,60,56,50,54,48,51,52,54,49,53,51,53,50,52,52,48,53,52,50,49,57,50,48,57,54,51,52,54,53,49,52,53,52,48,54,54,48,53,51,49,51,52,53,53,50,53,49,52,51,50,49,53,52,53,53,49,43,51,50,37,33,51,51,7,51,52,37,26,53,52,9,52,53,31,29,75,76,74,30,59,89,61,5,50,61,33,28,53,48,8,52,52,42,34,42,40,58,63,43,70,74,35,94,54,31,71,57,54,52,50,51,52,51,52,51,33,57,73,71,75,96